Protein AF-A0A1W9HIW0-F1 (afdb_monomer)

Structure (mmCIF, N/CA/C/O backbone):
data_AF-A0A1W9HIW0-F1
#
_entry.id   AF-A0A1W9HIW0-F1
#
loop_
_atom_site.group_PDB
_atom_site.id
_atom_site.type_symbol
_atom_site.label_atom_id
_atom_site.label_alt_id
_atom_site.label_comp_id
_atom_site.label_asym_id
_atom_site.label_entity_id
_atom_site.label_seq_id
_atom_site.pdbx_PDB_ins_code
_atom_site.Cartn_x
_atom_site.Cartn_y
_atom_site.Cartn_z
_atom_site.occupancy
_atom_site.B_iso_or_equiv
_atom_site.auth_seq_id
_atom_site.auth_comp_id
_atom_site.auth_asym_id
_atom_site.auth_atom_id
_atom_site.pdbx_PDB_model_num
ATOM 1 N N . MET A 1 1 ? 10.805 -19.189 72.163 1.00 59.62 1 MET A N 1
ATOM 2 C CA . MET A 1 1 ? 10.909 -18.796 70.737 1.00 59.62 1 MET A CA 1
ATOM 3 C C . MET A 1 1 ? 12.263 -18.133 70.532 1.00 59.62 1 MET A C 1
ATOM 5 O O . MET A 1 1 ? 12.531 -17.134 71.187 1.00 59.62 1 MET A O 1
ATOM 9 N N . ASN A 1 2 ? 13.135 -18.756 69.740 1.00 78.44 2 ASN A N 1
ATOM 10 C CA . ASN A 1 2 ? 14.560 -18.430 69.648 1.00 78.44 2 ASN A CA 1
ATOM 11 C C . ASN A 1 2 ? 14.763 -17.034 69.027 1.00 78.44 2 ASN A C 1
ATOM 13 O O . ASN A 1 2 ? 14.175 -16.739 67.986 1.00 78.44 2 ASN A O 1
ATOM 17 N N . THR A 1 3 ? 15.555 -16.167 69.657 1.00 84.50 3 THR A N 1
ATOM 18 C CA . THR A 1 3 ? 15.807 -14.780 69.210 1.00 84.50 3 THR A CA 1
ATOM 19 C C . THR A 1 3 ? 16.368 -14.716 67.790 1.00 84.50 3 THR A C 1
ATOM 21 O O . THR A 1 3 ? 16.039 -13.796 67.046 1.00 84.50 3 THR A O 1
ATOM 24 N N . GLN A 1 4 ? 17.100 -15.750 67.375 1.00 81.38 4 GLN A N 1
ATOM 25 C CA . GLN A 1 4 ? 17.602 -15.907 66.008 1.00 81.38 4 GLN A CA 1
ATOM 26 C C . GLN A 1 4 ? 16.483 -16.012 64.956 1.00 81.38 4 GLN A C 1
ATOM 28 O O . GLN A 1 4 ? 16.586 -15.446 63.872 1.00 81.38 4 GLN A O 1
ATOM 33 N N . LEU A 1 5 ? 15.362 -16.665 65.284 1.00 87.06 5 LEU A N 1
ATOM 34 C CA . LEU A 1 5 ? 14.256 -16.857 64.339 1.00 87.06 5 LEU A CA 1
ATOM 35 C C . LEU A 1 5 ? 13.497 -15.548 64.059 1.00 87.06 5 LEU A C 1
ATOM 37 O O . LEU A 1 5 ? 12.991 -15.345 62.958 1.00 87.06 5 LEU A O 1
ATOM 41 N N . LYS A 1 6 ? 13.451 -14.632 65.037 1.00 85.56 6 LYS A N 1
ATOM 42 C CA . LYS A 1 6 ? 12.796 -13.323 64.879 1.00 85.56 6 LYS A CA 1
ATOM 43 C C . LYS A 1 6 ? 13.562 -12.402 63.924 1.00 85.56 6 LYS A C 1
ATOM 45 O O . LYS A 1 6 ? 12.933 -11.673 63.165 1.00 85.56 6 LYS A O 1
ATOM 50 N N . PHE A 1 7 ? 14.894 -12.467 63.926 1.00 87.31 7 PHE A N 1
ATOM 51 C CA . PHE A 1 7 ? 15.723 -11.669 63.018 1.00 87.31 7 PHE A CA 1
ATOM 52 C C . PHE A 1 7 ? 15.580 -12.112 61.560 1.00 87.31 7 PHE A C 1
ATOM 54 O O . PHE A 1 7 ? 15.435 -11.270 60.678 1.00 87.31 7 PHE A O 1
ATOM 61 N N . ILE A 1 8 ? 15.545 -13.423 61.308 1.00 86.69 8 ILE A N 1
ATOM 62 C CA . ILE A 1 8 ? 15.403 -13.960 59.946 1.00 86.69 8 ILE A CA 1
ATOM 63 C C . ILE A 1 8 ? 14.055 -13.550 59.335 1.00 86.69 8 ILE A C 1
ATOM 65 O O . ILE A 1 8 ? 14.011 -13.097 58.193 1.00 86.69 8 ILE A O 1
ATOM 69 N N . LEU A 1 9 ? 12.966 -13.629 60.106 1.00 83.88 9 LEU A N 1
ATOM 70 C CA . LEU A 1 9 ? 11.641 -13.208 59.639 1.00 83.88 9 LEU A CA 1
ATOM 71 C C . LEU A 1 9 ? 11.581 -11.710 59.302 1.00 83.88 9 LEU A C 1
ATOM 73 O O . LEU A 1 9 ? 11.015 -11.355 58.272 1.00 83.88 9 LEU A O 1
ATOM 77 N N . ALA A 1 10 ? 12.215 -10.848 60.103 1.00 84.19 10 ALA A N 1
ATOM 78 C CA . ALA A 1 10 ? 12.234 -9.406 59.852 1.00 84.19 10 ALA A CA 1
ATOM 79 C C . ALA A 1 10 ? 12.984 -9.035 58.555 1.00 84.19 10 ALA A C 1
ATOM 81 O O . ALA A 1 10 ? 12.534 -8.165 57.805 1.00 84.19 10 ALA A O 1
ATOM 82 N N . VAL A 1 11 ? 14.093 -9.724 58.258 1.00 86.19 11 VAL A N 1
ATOM 83 C CA . VAL A 1 11 ? 14.883 -9.499 57.034 1.00 86.19 11 VAL A CA 1
ATOM 84 C C . VAL A 1 11 ? 14.107 -9.922 55.785 1.00 86.19 11 VAL A C 1
ATOM 86 O O . VAL A 1 11 ? 14.088 -9.180 54.802 1.00 86.19 11 VAL A O 1
ATOM 89 N N . ILE A 1 12 ? 13.416 -11.066 55.831 1.00 85.25 12 ILE A N 1
ATOM 90 C CA . ILE A 1 12 ? 12.615 -11.555 54.698 1.00 85.25 12 ILE A CA 1
ATOM 91 C C . ILE A 1 12 ? 11.475 -10.577 54.391 1.00 85.25 12 ILE A C 1
ATOM 93 O O . ILE A 1 12 ? 11.309 -10.175 53.241 1.00 85.25 12 ILE A O 1
ATOM 97 N N . THR A 1 13 ? 10.743 -10.115 55.410 1.00 83.06 13 THR A N 1
ATOM 98 C CA . THR A 1 13 ? 9.633 -9.171 55.198 1.00 83.06 13 THR A CA 1
ATOM 99 C C . THR A 1 13 ? 10.098 -7.799 54.702 1.00 83.06 13 THR A C 1
ATOM 101 O O . THR A 1 13 ? 9.411 -7.177 53.893 1.00 83.06 13 THR A O 1
ATOM 104 N N . GLY A 1 14 ? 11.279 -7.335 55.130 1.00 82.06 14 GLY A N 1
ATOM 105 C CA . GLY A 1 14 ? 11.848 -6.064 54.671 1.00 82.06 14 GLY A CA 1
ATOM 106 C C . GLY A 1 14 ? 12.284 -6.096 53.203 1.00 82.06 14 GLY A C 1
ATOM 107 O O . GLY A 1 14 ? 11.996 -5.162 52.452 1.00 82.06 14 GLY A O 1
ATOM 108 N N . LEU A 1 15 ? 12.919 -7.191 52.766 1.00 77.69 15 LEU A N 1
ATOM 109 C CA . LEU A 1 15 ? 13.347 -7.369 51.372 1.00 77.69 15 LEU A CA 1
ATOM 110 C C . LEU A 1 15 ? 12.160 -7.478 50.407 1.00 77.69 15 LEU A C 1
ATOM 112 O O . LEU A 1 15 ? 12.206 -6.900 49.321 1.00 77.69 15 LEU A O 1
ATOM 116 N N . SER A 1 16 ? 11.076 -8.148 50.809 1.00 78.00 16 SER A N 1
ATOM 117 C CA . SER A 1 16 ? 9.853 -8.222 50.000 1.00 78.00 16 SER A CA 1
ATOM 118 C C . SER A 1 16 ? 9.205 -6.848 49.795 1.00 78.00 16 SER A C 1
ATOM 120 O O . SER A 1 16 ? 8.792 -6.531 48.681 1.00 78.00 16 SER A O 1
ATOM 122 N N . PHE A 1 17 ? 9.164 -6.001 50.829 1.00 73.31 17 PHE A N 1
ATOM 123 C CA . PHE A 1 17 ? 8.575 -4.661 50.727 1.00 73.31 17 PHE A CA 1
ATOM 124 C C . PHE A 1 17 ? 9.421 -3.701 49.871 1.00 73.31 17 PHE A C 1
ATOM 126 O O . PHE A 1 17 ? 8.877 -2.907 49.099 1.00 73.31 17 PHE A O 1
ATOM 133 N N . TRP A 1 18 ? 10.752 -3.803 49.954 1.00 74.44 18 TRP A N 1
ATOM 134 C CA . TRP A 1 18 ? 11.663 -2.997 49.134 1.00 74.44 18 TRP A CA 1
ATOM 135 C C . TRP A 1 18 ? 11.592 -3.369 47.645 1.00 74.44 18 TRP A C 1
ATOM 137 O O . TRP A 1 18 ? 11.510 -2.484 46.792 1.00 74.44 18 TRP A O 1
ATOM 147 N N . LEU A 1 19 ? 11.529 -4.667 47.321 1.00 72.81 19 LEU A N 1
ATOM 148 C CA . LEU A 1 19 ? 11.342 -5.126 45.939 1.00 72.81 19 LEU A CA 1
ATOM 149 C C . LEU A 1 19 ? 9.974 -4.723 45.371 1.00 72.81 19 LEU A C 1
ATOM 151 O O . LEU A 1 19 ? 9.892 -4.358 44.198 1.00 72.81 19 LEU A O 1
ATOM 155 N N . TYR A 1 20 ? 8.924 -4.722 46.196 1.00 69.81 20 TYR A N 1
ATOM 156 C CA . TYR A 1 20 ? 7.587 -4.295 45.779 1.00 69.81 20 TYR A CA 1
ATOM 157 C C . TYR A 1 20 ? 7.514 -2.783 45.499 1.00 69.81 20 TYR A C 1
ATOM 159 O O . TYR A 1 20 ? 6.948 -2.368 44.490 1.00 69.81 20 TYR A O 1
ATOM 167 N N . SER A 1 21 ? 8.153 -1.948 46.327 1.00 64.38 21 SER A N 1
ATOM 168 C CA . SER A 1 21 ? 8.168 -0.490 46.109 1.00 64.38 21 SER A CA 1
ATOM 169 C C . SER A 1 21 ? 9.029 -0.063 44.913 1.00 64.38 21 SER A C 1
ATOM 171 O O . SER A 1 21 ? 8.728 0.945 44.274 1.00 64.38 21 SER A O 1
ATOM 173 N N . ASN A 1 22 ? 10.071 -0.825 44.562 1.00 59.12 22 ASN A N 1
ATOM 174 C CA . ASN A 1 22 ? 10.966 -0.473 43.454 1.00 59.12 22 ASN A CA 1
ATOM 175 C C . ASN A 1 22 ? 10.386 -0.803 42.060 1.00 59.12 22 ASN A C 1
ATOM 177 O O . ASN A 1 22 ? 10.823 -0.236 41.061 1.00 59.12 22 ASN A O 1
ATOM 181 N N . GLN A 1 23 ? 9.373 -1.674 41.954 1.00 56.91 23 GLN A N 1
ATOM 182 C CA . GLN A 1 23 ? 8.727 -1.957 40.661 1.00 56.91 23 GLN A CA 1
ATOM 183 C C . GLN A 1 23 ? 7.748 -0.865 40.201 1.00 56.91 23 GLN A C 1
ATOM 185 O O . GLN A 1 23 ? 7.482 -0.771 39.003 1.00 56.91 23 GLN A O 1
ATOM 190 N N . ASN A 1 24 ? 7.271 0.004 41.101 1.00 51.84 24 ASN A N 1
ATOM 191 C CA . ASN A 1 24 ? 6.238 0.997 40.783 1.00 51.84 24 ASN A CA 1
ATOM 192 C C . ASN A 1 24 ? 6.786 2.367 40.328 1.00 51.84 24 ASN A C 1
ATOM 194 O O . ASN A 1 24 ? 6.027 3.316 40.175 1.00 51.84 24 ASN A O 1
ATOM 198 N N . SER A 1 25 ? 8.101 2.482 40.100 1.00 46.94 25 SER A N 1
ATOM 199 C CA . SER A 1 25 ? 8.763 3.706 39.607 1.00 46.94 25 SER A CA 1
ATOM 200 C C . SER A 1 25 ? 9.176 3.617 38.132 1.00 46.94 25 SER A C 1
ATOM 202 O O . SER A 1 25 ? 10.168 4.224 37.716 1.00 46.94 25 SER A O 1
ATOM 204 N N . ARG A 1 26 ? 8.427 2.880 37.298 1.00 51.25 26 ARG A N 1
ATOM 205 C CA . ARG A 1 26 ? 8.505 3.092 35.846 1.00 51.25 26 ARG A CA 1
ATOM 206 C C . ARG A 1 26 ? 7.844 4.430 35.545 1.00 51.25 26 ARG A C 1
ATOM 208 O O . ARG A 1 26 ? 6.626 4.529 35.509 1.00 51.25 26 ARG A O 1
ATOM 215 N N . LYS A 1 27 ? 8.680 5.455 35.380 1.00 43.84 27 LYS A N 1
ATOM 216 C CA . LYS A 1 27 ? 8.302 6.769 34.857 1.00 43.84 27 LYS A CA 1
ATOM 217 C C . LYS A 1 27 ? 7.377 6.566 33.658 1.00 43.84 27 LYS A C 1
ATOM 219 O O . LYS A 1 27 ? 7.767 5.883 32.710 1.00 43.84 27 LYS A O 1
ATOM 224 N N . GLU A 1 28 ? 6.179 7.136 33.719 1.00 44.41 28 GLU A N 1
ATOM 225 C CA . GLU A 1 28 ? 5.314 7.272 32.554 1.00 44.41 28 GLU A CA 1
ATOM 226 C C . GLU A 1 28 ? 6.139 7.938 31.451 1.00 44.41 28 GLU A C 1
ATOM 228 O O . GLU A 1 28 ? 6.650 9.050 31.614 1.00 44.41 28 GLU A O 1
ATOM 233 N N . VAL A 1 29 ? 6.365 7.207 30.359 1.00 50.47 29 VAL A N 1
ATOM 234 C CA . VAL A 1 29 ? 6.969 7.783 29.161 1.00 50.47 29 VAL A CA 1
ATOM 235 C C . VAL A 1 29 ? 5.968 8.831 28.676 1.00 50.47 29 VAL A C 1
ATOM 237 O O . VAL A 1 29 ? 4.811 8.469 28.453 1.00 50.47 29 VAL A O 1
ATOM 240 N N . PRO A 1 30 ? 6.352 10.115 28.566 1.00 45.56 30 PRO A N 1
ATOM 241 C CA . PRO A 1 30 ? 5.423 11.159 28.164 1.00 45.56 30 PRO A CA 1
ATOM 242 C C . PRO A 1 30 ? 4.795 10.773 26.827 1.00 45.56 30 PRO A C 1
ATOM 244 O O . PRO A 1 30 ? 5.506 10.443 25.875 1.00 45.56 30 PRO A O 1
ATOM 247 N N . SER A 1 31 ? 3.461 10.776 26.784 1.00 45.12 31 SER A N 1
ATOM 248 C CA . SER A 1 31 ? 2.688 10.438 25.595 1.00 45.12 31 SER A CA 1
ATOM 249 C C . SER A 1 31 ? 3.147 11.319 24.436 1.00 45.12 31 SER A C 1
ATOM 251 O O . SER A 1 31 ? 2.933 12.535 24.449 1.00 45.12 31 SER A O 1
ATOM 253 N N . ARG A 1 32 ? 3.812 10.709 23.453 1.00 46.16 32 ARG A N 1
ATOM 254 C CA . ARG A 1 32 ? 4.174 11.373 22.204 1.00 46.16 32 ARG A CA 1
ATOM 255 C C . ARG A 1 32 ? 2.898 11.820 21.496 1.00 46.16 32 ARG A C 1
ATOM 257 O O . ARG A 1 32 ? 1.883 11.126 21.522 1.00 46.16 32 ARG A O 1
ATOM 264 N N . SER A 1 33 ? 2.927 13.017 20.921 1.00 42.44 33 SER A N 1
ATOM 265 C CA . SER A 1 33 ? 1.788 13.524 20.163 1.00 42.44 33 SER A CA 1
ATOM 266 C C . SER A 1 33 ? 1.658 12.737 18.848 1.00 42.44 33 SER A C 1
ATOM 268 O O . SER A 1 33 ? 2.685 12.380 18.266 1.00 42.44 33 SER A O 1
ATOM 270 N N . PRO A 1 34 ? 0.435 12.519 18.331 1.00 45.94 34 PRO A N 1
ATOM 271 C CA . PRO A 1 34 ? 0.213 11.834 17.049 1.00 45.94 34 PRO A CA 1
ATOM 272 C C . PRO A 1 34 ? 1.018 12.445 15.888 1.00 45.94 34 PRO A C 1
ATOM 274 O O . PRO A 1 34 ? 1.520 11.744 15.019 1.00 45.94 34 PRO A O 1
ATOM 277 N N . ALA A 1 35 ? 1.244 13.762 15.936 1.00 41.25 35 ALA A N 1
ATOM 278 C CA . ALA A 1 35 ? 2.050 14.485 14.955 1.00 41.25 35 ALA A CA 1
ATOM 279 C C . ALA A 1 35 ? 3.533 14.058 14.916 1.00 41.25 35 ALA A C 1
ATOM 281 O O . ALA A 1 35 ? 4.192 14.263 13.901 1.00 41.25 35 ALA A O 1
ATOM 282 N N . SER A 1 36 ? 4.070 13.488 16.001 1.00 42.47 36 SER A N 1
ATOM 283 C CA . SER A 1 36 ? 5.455 12.999 16.041 1.00 42.47 36 SER A CA 1
ATOM 284 C C . SER A 1 36 ? 5.621 11.592 15.456 1.00 42.47 36 SER A C 1
ATOM 286 O O . SER A 1 36 ? 6.686 11.292 14.928 1.00 42.47 36 SER A O 1
ATOM 288 N N . GLU A 1 37 ? 4.572 10.762 15.461 1.00 48.78 37 GLU A N 1
ATOM 289 C CA . GLU A 1 37 ? 4.596 9.436 14.820 1.00 48.78 37 GLU A CA 1
ATOM 290 C C . GLU A 1 37 ? 4.429 9.534 13.299 1.00 48.78 37 GLU A C 1
ATOM 292 O O . GLU A 1 37 ? 5.164 8.881 12.558 1.00 48.78 37 GLU A O 1
ATOM 297 N N . ASP A 1 38 ? 3.543 10.416 12.820 1.00 44.16 38 ASP A N 1
ATOM 298 C CA . ASP A 1 38 ? 3.418 10.727 11.387 1.00 44.16 38 ASP A CA 1
ATOM 299 C C . ASP A 1 38 ? 4.724 11.300 10.805 1.00 44.16 38 ASP A C 1
ATOM 301 O O . ASP A 1 38 ? 5.046 11.079 9.635 1.00 44.16 38 ASP A O 1
ATOM 305 N N . PHE A 1 39 ? 5.496 12.025 11.622 1.00 39.56 39 PHE A N 1
ATOM 306 C CA . PHE A 1 39 ? 6.793 12.577 11.236 1.00 39.56 39 PHE A CA 1
ATOM 307 C C . PHE A 1 39 ? 7.883 11.496 11.152 1.00 39.56 39 PHE A C 1
ATOM 309 O O . PHE A 1 39 ? 8.587 11.441 10.149 1.00 39.56 39 PHE A O 1
ATOM 316 N N . GLU A 1 40 ? 7.975 10.584 12.127 1.00 50.03 40 GLU A N 1
ATOM 317 C CA . GLU A 1 40 ? 8.937 9.465 12.090 1.00 50.03 40 GLU A CA 1
ATOM 318 C C . GLU A 1 40 ? 8.642 8.473 10.944 1.00 50.03 40 GLU A C 1
ATOM 320 O O . GLU A 1 40 ? 9.566 7.945 10.321 1.00 50.03 40 GLU A O 1
ATOM 325 N N . LEU A 1 41 ? 7.364 8.231 10.623 1.00 46.38 41 LEU A N 1
ATOM 326 C CA . LEU A 1 41 ? 6.969 7.425 9.460 1.00 46.38 41 LEU A CA 1
ATOM 327 C C . LEU A 1 41 ? 7.375 8.089 8.143 1.00 46.38 41 LEU A C 1
ATOM 329 O O . LEU A 1 41 ? 7.805 7.398 7.219 1.00 46.38 41 LEU A O 1
ATOM 333 N N . ARG A 1 42 ? 7.270 9.418 8.065 1.00 44.47 42 ARG A N 1
ATOM 334 C CA . ARG A 1 42 ? 7.698 10.195 6.903 1.00 44.47 42 ARG A CA 1
ATOM 335 C C . ARG A 1 42 ? 9.216 10.237 6.761 1.00 44.47 42 ARG A C 1
ATOM 337 O O . ARG A 1 42 ? 9.691 10.012 5.659 1.00 44.47 42 ARG A O 1
ATOM 344 N N . GLU A 1 43 ? 9.965 10.428 7.847 1.00 47.28 43 GLU A N 1
ATOM 345 C CA . GLU A 1 43 ? 11.435 10.373 7.818 1.00 47.28 43 GLU A CA 1
ATOM 346 C C . GLU A 1 43 ? 11.948 8.984 7.427 1.00 47.28 43 GLU A C 1
ATOM 348 O O . GLU A 1 43 ? 12.846 8.887 6.599 1.00 47.28 43 GLU A O 1
ATOM 353 N N . ARG A 1 44 ? 11.341 7.899 7.929 1.00 49.75 44 ARG A N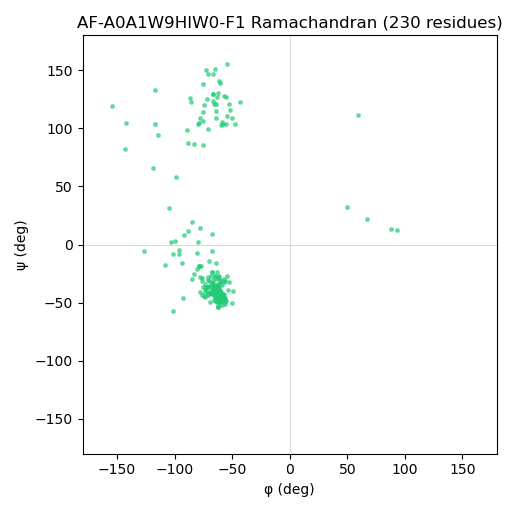 1
ATOM 354 C CA . ARG A 1 44 ? 11.721 6.535 7.521 1.00 49.75 44 ARG A CA 1
ATOM 355 C C . ARG A 1 44 ? 11.426 6.275 6.043 1.00 49.75 44 ARG A C 1
ATOM 357 O O . ARG A 1 44 ? 12.187 5.583 5.377 1.00 49.75 44 ARG A O 1
ATOM 364 N N . TYR A 1 45 ? 10.325 6.824 5.536 1.00 49.03 45 TYR A N 1
ATOM 365 C CA . TYR A 1 45 ? 9.964 6.735 4.125 1.00 49.03 45 TYR A CA 1
ATOM 366 C C . TYR A 1 45 ? 10.911 7.562 3.246 1.00 49.03 45 TYR A C 1
ATOM 368 O O . TYR A 1 45 ? 11.338 7.074 2.202 1.00 49.03 45 TYR A O 1
ATOM 376 N N . ASP A 1 46 ? 11.271 8.767 3.697 1.00 47.69 46 ASP A N 1
ATOM 377 C CA . ASP A 1 46 ? 12.201 9.670 3.021 1.00 47.69 46 ASP A CA 1
ATOM 378 C C . ASP A 1 46 ? 13.628 9.073 3.002 1.00 47.69 46 ASP A C 1
ATOM 380 O O . ASP A 1 46 ? 14.252 9.040 1.941 1.00 47.69 46 ASP A O 1
ATOM 384 N N . GLU A 1 47 ? 14.094 8.464 4.103 1.00 54.16 47 GLU A N 1
ATOM 385 C CA . GLU A 1 47 ? 15.352 7.696 4.169 1.00 54.16 47 GLU A CA 1
ATOM 386 C C . GLU A 1 47 ? 15.351 6.478 3.233 1.00 54.16 47 GLU A C 1
ATOM 388 O O . GLU A 1 47 ? 16.365 6.173 2.599 1.00 54.16 47 GLU A O 1
ATOM 393 N N . GLU A 1 48 ? 14.224 5.771 3.109 1.00 52.28 48 GLU A N 1
ATOM 394 C CA . GLU A 1 48 ? 14.116 4.625 2.205 1.00 52.28 48 GLU A CA 1
ATOM 395 C C . GLU A 1 48 ? 14.097 5.085 0.736 1.00 52.28 48 GLU A C 1
ATOM 397 O O . GLU A 1 48 ? 14.743 4.465 -0.112 1.00 52.28 48 GLU A O 1
ATOM 402 N N . THR A 1 49 ? 13.461 6.218 0.416 1.00 53.97 49 THR A N 1
ATOM 403 C CA . THR A 1 49 ? 13.574 6.834 -0.917 1.00 53.97 49 THR A CA 1
ATOM 404 C C . THR A 1 49 ? 14.978 7.347 -1.228 1.00 53.97 49 THR A C 1
ATOM 406 O O . THR A 1 49 ? 15.453 7.097 -2.338 1.00 53.97 49 THR A O 1
ATOM 409 N N . ASP A 1 50 ? 15.675 7.962 -0.268 1.00 50.00 50 ASP A N 1
ATOM 410 C CA . ASP A 1 50 ? 17.069 8.403 -0.417 1.00 50.00 50 ASP A CA 1
ATOM 411 C C . ASP A 1 50 ? 18.016 7.207 -0.604 1.00 50.00 50 ASP A C 1
ATOM 413 O O . ASP A 1 50 ? 18.940 7.247 -1.427 1.00 50.00 50 ASP A O 1
ATOM 417 N N . TYR A 1 51 ? 17.745 6.085 0.072 1.00 49.84 51 TYR A N 1
ATOM 418 C CA . TYR A 1 51 ? 18.453 4.827 -0.151 1.00 49.84 51 TYR A CA 1
ATOM 419 C C . TYR A 1 51 ? 18.301 4.347 -1.603 1.00 49.84 51 TYR A C 1
ATOM 421 O O . TYR A 1 51 ? 19.304 4.007 -2.236 1.00 49.84 51 TYR A O 1
ATOM 429 N N . TYR A 1 52 ? 17.098 4.377 -2.186 1.00 49.53 52 TYR A N 1
ATOM 430 C CA . TYR A 1 52 ? 16.890 3.950 -3.579 1.00 49.53 52 TYR A CA 1
ATOM 431 C C . TYR A 1 52 ? 17.413 4.942 -4.626 1.00 49.53 52 TYR A C 1
ATOM 433 O O . TYR A 1 52 ? 17.930 4.499 -5.658 1.00 49.53 52 TYR A O 1
ATOM 441 N N . ASP A 1 53 ? 17.352 6.249 -4.370 1.00 49.84 53 ASP A N 1
ATOM 442 C CA 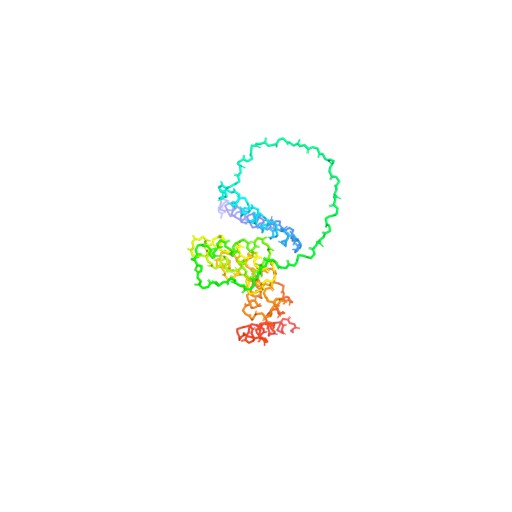. ASP A 1 53 ? 17.967 7.256 -5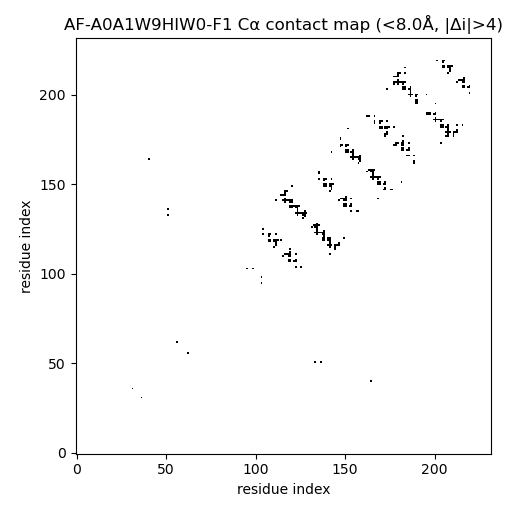.245 1.00 49.84 53 ASP A CA 1
ATOM 443 C C . ASP A 1 53 ? 19.503 7.126 -5.240 1.00 49.84 53 ASP A C 1
ATOM 445 O O . ASP A 1 53 ? 20.139 7.189 -6.300 1.00 49.84 53 ASP A O 1
ATOM 449 N N . SER A 1 54 ? 20.109 6.801 -4.089 1.00 51.25 54 SER A N 1
ATOM 450 C CA . SER A 1 54 ? 21.536 6.455 -4.005 1.00 51.25 54 SER A CA 1
ATOM 451 C C . SER A 1 54 ? 21.876 5.128 -4.710 1.00 51.25 54 SER A C 1
ATOM 453 O O . SER A 1 54 ? 22.940 4.996 -5.319 1.00 51.25 54 SER A O 1
ATOM 455 N N . TYR A 1 55 ? 20.953 4.160 -4.708 1.00 49.06 55 TYR A N 1
ATOM 456 C CA . TYR A 1 55 ? 21.121 2.856 -5.356 1.00 49.06 55 TYR A CA 1
ATOM 457 C C . TYR A 1 55 ? 21.034 2.948 -6.893 1.00 49.06 55 TYR A C 1
ATOM 459 O O . TYR A 1 55 ? 21.814 2.311 -7.606 1.00 49.06 55 TYR A O 1
ATOM 467 N N . GLN A 1 56 ? 20.141 3.790 -7.431 1.00 49.28 56 GLN A N 1
ATOM 468 C CA . GLN A 1 56 ? 20.060 4.101 -8.869 1.00 49.28 56 GLN A CA 1
ATOM 469 C C . GLN A 1 56 ? 21.332 4.797 -9.380 1.00 49.28 56 GLN A C 1
ATOM 471 O O . GLN A 1 56 ? 21.771 4.516 -10.496 1.00 49.28 56 GLN A O 1
ATOM 476 N N . PHE A 1 57 ? 21.966 5.645 -8.561 1.00 42.00 57 PHE A N 1
ATOM 477 C CA . PHE A 1 57 ? 23.232 6.304 -8.905 1.00 42.00 57 PHE A CA 1
ATOM 478 C C . PHE A 1 57 ? 24.395 5.312 -9.083 1.00 42.00 57 PHE A C 1
ATOM 480 O O . PHE A 1 57 ? 25.292 5.545 -9.890 1.00 42.00 57 PHE A O 1
ATOM 487 N N . GLN A 1 58 ? 24.372 4.175 -8.381 1.00 44.56 58 GLN A N 1
ATOM 488 C CA . GLN A 1 58 ? 25.437 3.166 -8.451 1.00 44.56 58 GLN A CA 1
ATOM 489 C C . GLN A 1 58 ? 25.338 2.234 -9.672 1.00 44.56 58 GLN A C 1
ATOM 491 O O . GLN A 1 58 ? 26.344 1.641 -10.061 1.00 44.56 58 GLN A O 1
ATOM 496 N N . ARG A 1 59 ? 24.155 2.095 -10.290 1.00 45.97 59 ARG A N 1
ATOM 497 C CA . ARG A 1 59 ? 23.922 1.197 -11.440 1.00 45.97 59 ARG A CA 1
ATOM 498 C C . ARG A 1 59 ? 23.851 1.899 -12.799 1.00 45.97 59 ARG A C 1
ATOM 500 O O . ARG A 1 59 ? 23.617 1.209 -13.786 1.00 45.97 59 ARG A O 1
ATOM 507 N N . ASP A 1 60 ? 24.041 3.215 -12.892 1.00 42.59 60 ASP A N 1
ATOM 508 C CA . ASP A 1 60 ? 24.101 3.905 -14.187 1.00 42.59 60 ASP A CA 1
ATOM 509 C C . ASP A 1 60 ? 25.549 3.933 -14.728 1.00 42.59 60 ASP A C 1
ATOM 511 O O . ASP A 1 60 ? 26.330 4.801 -14.329 1.00 42.59 60 ASP A O 1
ATOM 515 N N . PRO A 1 61 ? 25.947 3.030 -15.652 1.00 46.28 61 PRO A N 1
ATOM 516 C CA . PRO A 1 61 ? 27.291 3.037 -16.234 1.00 46.28 61 PRO A CA 1
ATOM 517 C C . PRO A 1 61 ? 27.567 4.264 -17.119 1.00 46.28 61 PRO A C 1
ATOM 519 O O . PRO A 1 61 ? 28.691 4.419 -17.593 1.00 46.28 61 PRO A O 1
ATOM 522 N N . SER A 1 62 ? 26.569 5.124 -17.369 1.00 46.41 62 SER A N 1
ATOM 523 C CA . SER A 1 62 ? 26.706 6.334 -18.187 1.00 46.41 62 SER A CA 1
ATOM 524 C C . SER A 1 62 ? 26.964 7.615 -17.385 1.00 46.41 62 SER A C 1
ATOM 526 O O . SER A 1 62 ? 27.286 8.645 -17.981 1.00 46.41 62 SER A O 1
ATOM 528 N N . GLN A 1 63 ? 26.888 7.573 -16.050 1.00 42.19 63 GLN A N 1
ATOM 529 C CA . GLN A 1 63 ? 27.229 8.724 -15.211 1.00 42.19 63 GLN A CA 1
ATOM 530 C C . GLN A 1 63 ? 28.743 8.743 -14.940 1.00 42.19 63 GLN A C 1
ATOM 532 O O . GLN A 1 63 ? 29.280 7.783 -14.379 1.00 42.19 63 GLN A O 1
ATOM 537 N N . PRO A 1 64 ? 29.471 9.819 -15.293 1.00 40.97 64 PRO A N 1
ATOM 538 C CA . PRO A 1 64 ? 30.856 9.961 -14.872 1.00 40.97 64 PRO A CA 1
ATOM 539 C C . PRO A 1 64 ? 30.901 10.020 -13.342 1.00 40.97 64 PRO A C 1
ATOM 541 O O . PRO A 1 64 ? 30.170 10.797 -12.725 1.00 40.97 64 PRO A O 1
ATOM 544 N N . LYS A 1 65 ? 31.768 9.201 -12.730 1.00 39.91 65 LYS A N 1
ATOM 545 C CA . LYS A 1 65 ? 32.070 9.262 -11.293 1.00 39.91 65 LYS A CA 1
ATOM 546 C C . LYS A 1 65 ? 32.400 10.715 -10.951 1.00 39.91 65 LYS A C 1
ATOM 548 O O . LYS A 1 65 ? 33.427 11.225 -11.398 1.00 39.91 65 LYS A O 1
ATOM 553 N N . LYS A 1 66 ? 31.515 11.401 -10.223 1.00 44.69 66 LYS A N 1
ATOM 554 C CA . LYS A 1 66 ? 31.784 12.763 -9.758 1.00 44.69 66 LYS A CA 1
ATOM 555 C C . LYS A 1 66 ? 32.973 12.682 -8.808 1.00 44.69 66 LYS A C 1
ATOM 557 O O . LYS A 1 66 ? 32.856 12.114 -7.730 1.00 44.69 66 LYS A O 1
ATOM 562 N N . ALA A 1 67 ? 34.114 13.197 -9.254 1.00 43.81 67 ALA A N 1
ATOM 563 C CA . ALA A 1 67 ? 35.223 13.515 -8.374 1.00 43.81 67 ALA A CA 1
ATOM 564 C C . ALA A 1 67 ? 34.755 14.577 -7.371 1.00 43.81 67 ALA A C 1
ATOM 566 O O . ALA A 1 67 ? 33.984 15.469 -7.735 1.00 43.81 67 ALA A O 1
ATOM 567 N N . ASP A 1 68 ? 35.203 14.437 -6.127 1.00 47.81 68 ASP A N 1
ATOM 568 C CA . ASP A 1 68 ? 34.835 15.255 -4.975 1.00 47.81 68 ASP A CA 1
ATOM 569 C C . ASP A 1 68 ? 34.897 16.758 -5.295 1.00 47.81 68 ASP A C 1
ATOM 571 O O . ASP A 1 68 ? 35.969 17.359 -5.396 1.00 47.81 68 ASP A O 1
ATOM 575 N N . ALA A 1 69 ? 33.729 17.375 -5.482 1.00 41.94 69 ALA A N 1
ATOM 576 C CA . ALA A 1 69 ? 33.615 18.812 -5.681 1.00 41.94 69 ALA A CA 1
ATOM 577 C C . ALA A 1 69 ? 33.533 19.512 -4.318 1.00 41.94 69 ALA A C 1
ATOM 579 O O . ALA A 1 69 ? 32.688 19.186 -3.483 1.00 41.94 69 ALA A O 1
ATOM 580 N N . ARG A 1 70 ? 34.433 20.481 -4.117 1.00 45.00 70 ARG A N 1
ATOM 581 C CA . ARG A 1 70 ? 34.444 21.431 -2.995 1.00 45.00 70 ARG A CA 1
ATOM 582 C C . ARG A 1 70 ? 33.113 22.192 -2.867 1.00 45.00 70 ARG A C 1
ATOM 584 O O . ARG A 1 70 ? 32.432 22.392 -3.872 1.00 45.00 70 ARG A O 1
ATOM 591 N N . PRO A 1 71 ? 32.780 22.680 -1.659 1.00 48.72 71 PRO A N 1
ATOM 592 C CA . PRO A 1 71 ? 31.610 23.521 -1.447 1.00 48.72 71 PRO A CA 1
ATOM 593 C C . PRO A 1 71 ? 31.865 24.940 -1.979 1.00 48.72 71 PRO A C 1
ATOM 595 O O . PRO A 1 71 ? 32.761 25.616 -1.479 1.00 48.72 71 PRO A O 1
ATOM 598 N N . ASP A 1 72 ? 31.057 25.395 -2.942 1.00 46.72 72 ASP A N 1
ATOM 599 C CA . ASP A 1 72 ? 31.037 26.787 -3.407 1.00 46.72 72 ASP A CA 1
ATOM 600 C C . ASP A 1 72 ? 29.677 27.469 -3.154 1.00 46.72 72 ASP A C 1
ATOM 602 O O . ASP A 1 72 ? 28.616 26.941 -3.484 1.00 46.72 72 ASP A O 1
ATOM 606 N N . ASP A 1 73 ? 29.803 28.678 -2.599 1.00 48.09 73 ASP A N 1
ATOM 607 C CA . ASP A 1 73 ? 29.034 29.922 -2.786 1.00 48.09 73 ASP A CA 1
ATOM 608 C C . ASP A 1 73 ? 27.504 29.972 -2.491 1.00 48.09 73 ASP A C 1
ATOM 610 O O . ASP A 1 73 ? 26.685 29.467 -3.263 1.00 48.09 73 ASP A O 1
ATOM 614 N N . PRO A 1 74 ? 27.068 30.694 -1.430 1.00 46.22 74 PRO A N 1
ATOM 615 C CA . PRO A 1 74 ? 25.661 30.839 -1.041 1.00 46.22 74 PRO A CA 1
ATOM 616 C C . PRO A 1 74 ? 24.828 31.842 -1.869 1.00 46.22 74 PRO A C 1
ATOM 618 O O . PRO A 1 74 ? 23.730 32.204 -1.440 1.00 46.22 74 PRO A O 1
ATOM 621 N N . ASN A 1 75 ? 25.273 32.314 -3.038 1.00 48.69 75 ASN A N 1
ATOM 622 C CA . ASN A 1 75 ? 24.563 33.376 -3.765 1.00 48.69 75 ASN A CA 1
ATOM 623 C C . ASN A 1 75 ? 24.062 32.979 -5.166 1.00 48.69 75 ASN A C 1
ATOM 625 O O . ASN A 1 75 ? 24.455 33.566 -6.176 1.00 48.69 75 ASN A O 1
ATOM 629 N N . GLN A 1 76 ? 23.113 32.038 -5.247 1.00 46.09 76 GLN A N 1
ATOM 630 C CA . GLN A 1 76 ? 22.345 31.804 -6.479 1.00 46.09 76 GLN A CA 1
ATOM 631 C C . GLN A 1 76 ? 20.846 32.078 -6.308 1.00 46.09 76 GLN A C 1
ATOM 633 O O . GLN A 1 76 ? 20.072 31.301 -5.756 1.00 46.09 76 GLN A O 1
ATOM 638 N N . LYS A 1 77 ? 20.438 33.234 -6.844 1.00 44.03 77 LYS A N 1
ATOM 639 C CA . LYS A 1 77 ? 19.054 33.707 -6.949 1.00 44.03 77 LYS A CA 1
ATOM 640 C C . LYS A 1 77 ? 18.179 32.714 -7.722 1.00 44.03 77 LYS A C 1
ATOM 642 O O . LYS A 1 77 ? 18.452 32.373 -8.873 1.00 44.03 77 LYS A O 1
ATOM 647 N N . SER A 1 78 ? 17.064 32.344 -7.102 1.00 46.16 78 SER A N 1
ATOM 648 C CA . SER A 1 78 ? 15.996 31.504 -7.636 1.00 46.16 78 SER A CA 1
ATOM 649 C C . SER A 1 78 ? 15.351 32.112 -8.892 1.00 46.16 78 SER A C 1
ATOM 651 O O . SER A 1 78 ? 14.523 33.024 -8.842 1.00 46.16 78 SER A O 1
ATOM 653 N N . LYS A 1 79 ? 15.703 31.580 -10.068 1.00 43.72 79 LYS A N 1
ATOM 654 C CA . LYS A 1 79 ? 14.965 31.851 -11.309 1.00 43.72 79 LYS A CA 1
ATOM 655 C C . LYS A 1 79 ? 13.658 31.055 -11.298 1.00 43.72 79 LYS A C 1
ATOM 657 O O . LYS A 1 79 ? 13.667 29.830 -11.366 1.00 43.72 79 LYS A O 1
ATOM 662 N N . LYS A 1 80 ? 12.523 31.766 -11.251 1.00 46.47 80 LYS A N 1
ATOM 663 C CA . LYS A 1 80 ? 11.172 31.212 -11.449 1.00 46.47 80 LYS A CA 1
ATOM 664 C C . LYS A 1 80 ? 11.092 30.477 -12.790 1.00 46.47 80 LYS A C 1
ATOM 666 O O . LYS A 1 80 ? 10.977 31.091 -13.851 1.00 46.47 80 LYS A O 1
ATOM 671 N N . MET A 1 81 ? 11.123 29.153 -12.723 1.00 39.22 81 MET A N 1
ATOM 672 C CA . MET A 1 81 ? 10.941 28.264 -13.860 1.00 39.22 81 MET A CA 1
ATOM 673 C C . MET A 1 81 ? 9.440 28.170 -14.164 1.00 39.22 81 MET A C 1
ATOM 675 O O . MET A 1 81 ? 8.665 27.560 -13.430 1.00 39.22 81 MET A O 1
ATOM 679 N N . LYS A 1 82 ? 8.999 28.852 -15.227 1.00 38.69 82 LYS A N 1
ATOM 680 C CA . LYS A 1 82 ? 7.623 28.757 -15.732 1.00 38.69 82 LYS A CA 1
ATOM 681 C C . LYS A 1 82 ? 7.382 27.322 -16.215 1.00 38.69 82 LYS A C 1
ATOM 683 O O . LYS A 1 82 ? 8.008 26.896 -17.185 1.00 38.69 82 LYS A O 1
ATOM 688 N N . ARG A 1 83 ? 6.470 26.593 -15.559 1.00 41.34 83 ARG A N 1
ATOM 689 C CA . ARG A 1 83 ? 5.958 25.293 -16.027 1.00 41.34 83 ARG A CA 1
ATOM 690 C C . ARG A 1 83 ? 5.330 25.474 -17.413 1.00 41.34 83 ARG A C 1
ATOM 692 O O . ARG A 1 83 ? 4.231 26.010 -17.538 1.00 41.34 83 ARG A O 1
ATOM 699 N N . LYS A 1 84 ? 6.039 25.045 -18.459 1.00 38.91 84 LYS A N 1
ATOM 700 C CA . LYS A 1 84 ? 5.445 24.806 -19.777 1.00 38.91 84 LYS A CA 1
ATOM 701 C C . LYS A 1 84 ? 4.585 23.545 -19.655 1.00 38.91 84 LYS A C 1
ATOM 703 O O . LYS A 1 84 ? 5.098 22.517 -19.228 1.00 38.91 84 LYS A O 1
ATOM 708 N N . LYS A 1 85 ? 3.298 23.622 -20.014 1.00 43.47 85 LYS A N 1
ATOM 709 C CA . LYS A 1 85 ? 2.494 22.429 -20.327 1.00 43.47 85 LYS A CA 1
ATOM 710 C C . LYS A 1 85 ? 3.202 21.721 -21.485 1.00 43.47 85 LYS A C 1
ATOM 712 O O . LYS A 1 85 ? 3.206 22.250 -22.597 1.00 43.47 85 LYS A O 1
ATOM 717 N N . SER A 1 86 ? 3.876 20.606 -21.211 1.00 40.41 86 SER A N 1
ATOM 718 C CA . SER A 1 86 ? 4.402 19.736 -22.257 1.00 40.41 86 SER A CA 1
ATOM 719 C C . SER A 1 86 ? 3.212 19.130 -22.985 1.00 40.41 86 SER A C 1
ATOM 721 O O . SER A 1 86 ? 2.349 18.531 -22.353 1.00 40.41 86 SER A O 1
ATOM 723 N N . LYS A 1 87 ? 3.146 19.331 -24.301 1.00 46.31 87 LYS A N 1
ATOM 724 C CA . LYS A 1 87 ? 2.387 18.431 -25.166 1.00 46.31 87 LYS A CA 1
ATOM 725 C C . LYS A 1 87 ? 3.062 17.068 -25.049 1.00 46.31 87 LYS A C 1
ATOM 727 O O . LYS A 1 87 ? 4.285 17.010 -25.180 1.00 46.31 87 LYS A O 1
ATOM 732 N N . ASP A 1 88 ? 2.287 16.042 -24.730 1.00 47.53 88 ASP A N 1
ATOM 733 C CA . ASP A 1 88 ? 2.769 14.673 -24.574 1.00 47.53 88 ASP A CA 1
ATOM 734 C C . ASP A 1 88 ? 3.549 14.252 -25.833 1.00 47.53 88 ASP A C 1
ATOM 736 O O . ASP A 1 88 ? 3.008 14.337 -26.938 1.00 47.53 88 ASP A O 1
ATOM 740 N N . PRO A 1 89 ? 4.837 13.881 -25.721 1.00 51.66 89 PRO A N 1
ATOM 741 C CA . PRO A 1 89 ? 5.666 13.583 -26.877 1.00 51.66 89 PRO A CA 1
ATOM 742 C C . PRO A 1 89 ? 5.734 12.073 -27.094 1.00 51.66 89 PRO A C 1
ATOM 744 O O . PRO A 1 89 ? 6.819 11.508 -27.036 1.00 51.66 89 PRO A O 1
ATOM 747 N N . ILE A 1 90 ? 4.607 11.388 -27.278 1.00 52.19 90 ILE A N 1
ATOM 748 C CA . ILE A 1 90 ? 4.626 9.964 -27.644 1.00 52.19 90 ILE A CA 1
ATOM 749 C C . ILE A 1 90 ? 3.480 9.735 -28.626 1.00 52.19 90 ILE A C 1
ATOM 751 O O . ILE A 1 90 ? 2.320 9.783 -28.239 1.00 52.19 90 ILE A O 1
ATOM 755 N N . GLY A 1 91 ? 3.829 9.584 -29.906 1.00 48.75 91 GLY A N 1
ATOM 756 C CA . GLY A 1 91 ? 2.879 9.272 -30.969 1.00 48.75 91 GLY A CA 1
ATOM 757 C C . GLY A 1 91 ? 2.294 7.875 -30.787 1.00 48.75 91 GLY A C 1
ATOM 758 O O . GLY A 1 91 ? 2.985 6.963 -30.330 1.00 48.75 91 GLY A O 1
ATOM 759 N N . ASP A 1 92 ? 1.033 7.723 -31.175 1.00 56.69 92 ASP A N 1
ATOM 760 C CA . ASP A 1 92 ? 0.214 6.513 -31.027 1.00 56.69 92 ASP A CA 1
ATOM 761 C C . ASP A 1 92 ? 0.685 5.322 -31.899 1.00 56.69 92 ASP A C 1
ATOM 763 O O . ASP A 1 92 ? 0.024 4.287 -31.964 1.00 56.69 92 ASP A O 1
ATOM 767 N N . ASP A 1 93 ? 1.854 5.435 -32.537 1.00 63.53 93 ASP A N 1
ATOM 768 C CA . ASP A 1 93 ? 2.325 4.542 -33.601 1.00 63.53 93 ASP A CA 1
ATOM 769 C C . ASP A 1 93 ? 3.327 3.471 -33.120 1.00 63.53 93 ASP A C 1
ATOM 771 O O . ASP A 1 93 ? 3.866 2.708 -33.925 1.00 63.53 93 ASP A O 1
ATOM 775 N N . VAL A 1 94 ? 3.626 3.399 -31.816 1.00 70.12 94 VAL A N 1
ATOM 776 C CA . VAL A 1 94 ? 4.515 2.352 -31.284 1.00 70.12 94 VAL A CA 1
ATOM 777 C C . VAL A 1 94 ? 3.739 1.042 -31.162 1.00 70.12 94 VAL A C 1
ATOM 779 O O . VAL A 1 94 ? 2.896 0.868 -30.285 1.00 70.12 94 VAL A O 1
ATOM 782 N N . GLU A 1 95 ? 4.054 0.085 -32.031 1.00 82.50 95 GLU A N 1
ATOM 783 C CA . GLU A 1 95 ? 3.487 -1.263 -31.996 1.00 82.50 95 GLU A CA 1
ATOM 784 C C . GLU A 1 95 ? 4.115 -2.087 -30.852 1.00 82.50 95 GLU A C 1
ATOM 786 O O . GLU A 1 95 ? 5.095 -2.815 -31.025 1.00 82.50 95 GLU A O 1
ATOM 791 N N . TRP A 1 96 ? 3.552 -1.947 -29.648 1.00 70.94 96 TRP A N 1
ATOM 792 C CA . TRP A 1 96 ? 4.048 -2.529 -28.389 1.00 70.94 96 TRP A CA 1
ATOM 793 C C . TRP A 1 96 ? 4.262 -4.048 -28.412 1.00 70.94 96 TRP A C 1
ATOM 795 O O . TRP A 1 96 ? 5.103 -4.560 -27.678 1.00 70.94 96 TRP A O 1
ATOM 805 N N . SER A 1 97 ? 3.529 -4.771 -29.260 1.00 78.25 97 SER A N 1
ATOM 806 C CA . SER A 1 97 ? 3.600 -6.231 -29.390 1.00 78.25 97 SER A CA 1
ATOM 807 C C . SER A 1 97 ? 4.893 -6.742 -30.033 1.00 78.25 97 SER A C 1
ATOM 809 O O . SER A 1 97 ? 5.168 -7.938 -29.957 1.00 78.25 97 SER A O 1
ATOM 811 N N . LYS A 1 98 ? 5.687 -5.867 -30.665 1.00 87.19 98 LYS A N 1
ATOM 812 C CA . LYS A 1 98 ? 6.920 -6.243 -31.382 1.00 87.19 98 LYS A CA 1
ATOM 813 C C . LYS A 1 98 ? 8.210 -5.958 -30.613 1.00 87.19 98 LYS A C 1
ATOM 815 O O . LYS A 1 98 ? 9.279 -6.354 -31.073 1.00 87.19 98 LYS A O 1
ATOM 820 N N . LEU A 1 99 ? 8.136 -5.265 -29.477 1.00 84.19 99 LEU A N 1
ATOM 821 C CA . LEU A 1 99 ? 9.314 -4.959 -28.667 1.00 84.19 99 LEU A CA 1
ATOM 822 C C . LEU A 1 99 ? 9.777 -6.200 -27.902 1.00 84.19 99 LEU A C 1
ATOM 824 O O . LEU A 1 99 ? 8.966 -6.924 -27.324 1.00 84.19 99 LEU A O 1
ATOM 828 N N . ASP A 1 100 ? 11.091 -6.422 -27.852 1.00 92.94 100 ASP A N 1
ATOM 829 C CA . ASP A 1 100 ? 11.642 -7.428 -26.952 1.00 92.94 100 ASP A CA 1
ATOM 830 C C . ASP A 1 100 ? 11.391 -7.018 -25.482 1.00 92.94 100 ASP A C 1
ATOM 832 O O . ASP A 1 100 ? 11.338 -5.819 -25.170 1.00 92.94 100 ASP A O 1
ATOM 836 N N . PRO A 1 101 ? 11.265 -7.984 -24.551 1.00 90.50 101 PRO A N 1
ATOM 837 C CA . PRO A 1 101 ? 10.944 -7.683 -23.156 1.00 90.50 101 PRO A CA 1
ATOM 838 C C . PRO A 1 101 ? 11.919 -6.708 -22.482 1.00 90.50 101 PRO A C 1
ATOM 840 O O . PRO A 1 101 ? 11.512 -5.920 -21.630 1.00 90.50 101 PRO A O 1
ATOM 843 N N . THR A 1 102 ? 13.200 -6.716 -22.864 1.00 92.94 102 THR A N 1
ATOM 844 C CA . THR A 1 102 ? 14.214 -5.848 -22.245 1.00 92.94 102 THR A CA 1
ATOM 845 C C . THR A 1 102 ? 14.060 -4.404 -22.715 1.00 92.94 102 THR A C 1
ATOM 847 O O . THR A 1 102 ? 14.079 -3.481 -21.894 1.00 92.94 102 THR A O 1
ATOM 850 N N . SER A 1 103 ? 13.848 -4.188 -24.014 1.00 92.88 103 SER A N 1
ATOM 851 C CA . SER A 1 103 ? 13.565 -2.859 -24.567 1.00 92.88 103 SER A CA 1
ATOM 852 C C . SER A 1 103 ? 12.258 -2.287 -24.028 1.00 92.88 103 SER A C 1
ATOM 854 O O . SER A 1 103 ? 12.205 -1.099 -23.701 1.00 92.88 103 SER A O 1
ATOM 856 N N . LEU A 1 104 ? 11.231 -3.128 -23.860 1.00 92.75 104 LEU A N 1
ATOM 857 C CA . LEU A 1 104 ? 9.959 -2.720 -23.269 1.00 92.75 104 LEU A CA 1
ATOM 858 C C . LEU A 1 104 ? 10.143 -2.204 -21.836 1.00 92.75 104 LEU A C 1
ATOM 860 O O . LEU A 1 104 ? 9.729 -1.087 -21.532 1.00 92.75 104 LEU A O 1
ATOM 864 N N . ILE A 1 105 ? 10.831 -2.962 -20.975 1.00 93.94 105 ILE A N 1
ATOM 865 C CA . ILE A 1 105 ? 11.103 -2.549 -19.588 1.00 93.94 105 ILE A CA 1
ATOM 866 C C . ILE A 1 105 ? 11.899 -1.239 -19.553 1.00 93.94 105 ILE A C 1
ATOM 868 O O . ILE A 1 105 ? 11.597 -0.338 -18.768 1.00 93.94 105 ILE A O 1
ATOM 872 N N . LYS A 1 106 ? 12.901 -1.089 -20.428 1.00 95.44 106 LYS A N 1
ATOM 873 C CA . LYS A 1 106 ? 13.693 0.146 -20.517 1.00 95.44 106 LYS A CA 1
ATOM 874 C C . LYS A 1 106 ? 12.820 1.354 -20.871 1.00 95.44 106 LYS A C 1
ATOM 876 O O . LYS A 1 106 ? 12.975 2.410 -20.255 1.00 95.44 106 LYS A O 1
ATOM 881 N N . LEU A 1 107 ? 11.901 1.195 -21.822 1.00 94.69 107 LEU A N 1
ATOM 882 C CA . LEU A 1 107 ? 10.960 2.240 -22.222 1.00 94.69 107 LEU A CA 1
ATOM 883 C C . LEU A 1 107 ? 9.977 2.587 -21.091 1.00 94.69 107 LEU A C 1
ATOM 885 O O . LEU A 1 107 ? 9.783 3.765 -20.793 1.00 94.69 107 LEU A O 1
ATOM 889 N N . GLN A 1 108 ? 9.431 1.584 -20.397 1.00 96.12 108 GLN A N 1
ATOM 890 C CA . GLN A 1 108 ? 8.570 1.783 -19.221 1.00 96.12 108 GLN A CA 1
ATOM 891 C C . GLN A 1 108 ? 9.284 2.601 -18.136 1.00 96.12 108 GLN A C 1
ATOM 893 O O . GLN A 1 108 ? 8.742 3.579 -17.621 1.00 96.12 108 GLN A O 1
ATOM 898 N N . ILE A 1 109 ? 10.543 2.263 -17.835 1.00 95.88 109 ILE A N 1
ATOM 899 C CA . ILE A 1 109 ? 11.365 2.996 -16.863 1.00 95.88 109 ILE A CA 1
ATOM 900 C C . ILE A 1 109 ? 11.575 4.451 -17.298 1.00 95.88 109 ILE A C 1
ATOM 902 O O . ILE A 1 109 ? 11.479 5.359 -16.470 1.00 95.88 109 ILE A O 1
ATOM 906 N N . GLN A 1 110 ? 11.860 4.699 -18.578 1.00 96.06 110 GLN A N 1
ATOM 907 C CA . GLN A 1 110 ? 12.019 6.060 -19.099 1.00 96.06 110 GLN A CA 1
ATOM 908 C C . GLN A 1 110 ? 10.725 6.867 -18.967 1.00 96.06 110 GLN A C 1
ATOM 910 O O . GLN A 1 110 ? 10.749 7.975 -18.433 1.00 96.06 110 GLN A O 1
ATOM 915 N N . ASN A 1 111 ? 9.587 6.295 -19.347 1.00 96.12 111 ASN A N 1
ATOM 916 C CA . ASN A 1 111 ? 8.290 6.959 -19.231 1.00 96.12 111 ASN A CA 1
ATOM 917 C C . ASN A 1 111 ? 7.883 7.185 -17.769 1.00 96.12 111 ASN A C 1
ATOM 919 O O . ASN A 1 111 ? 7.335 8.235 -17.431 1.00 96.12 111 ASN A O 1
ATOM 923 N N . CYS A 1 112 ? 8.233 6.264 -16.873 1.00 96.50 112 CYS A N 1
ATOM 924 C CA . CYS A 1 112 ? 8.080 6.465 -15.439 1.00 96.50 112 CYS A CA 1
ATOM 925 C C . CYS A 1 112 ? 8.899 7.665 -14.931 1.00 96.50 112 CYS A C 1
ATOM 927 O O . CYS A 1 112 ? 8.414 8.464 -14.127 1.00 96.50 112 CYS A O 1
ATOM 929 N N . LYS A 1 113 ? 10.136 7.846 -15.420 1.00 95.81 113 LYS A N 1
ATOM 930 C CA . LYS A 1 113 ? 10.960 9.030 -15.101 1.00 95.81 113 LYS A CA 1
ATOM 931 C C . LYS A 1 113 ? 10.322 10.332 -15.599 1.00 95.81 113 LYS A C 1
ATOM 933 O O . LYS A 1 113 ? 10.519 11.366 -14.969 1.00 95.81 113 LYS A O 1
ATOM 938 N N . LEU A 1 114 ? 9.523 10.274 -16.664 1.00 95.81 114 LEU A N 1
ATOM 939 C CA . LEU A 1 114 ? 8.727 11.399 -17.167 1.00 95.81 114 LEU A CA 1
ATOM 940 C C . LEU A 1 114 ? 7.422 11.631 -16.380 1.00 95.81 114 LEU A C 1
ATOM 942 O O . LEU A 1 114 ? 6.667 12.542 -16.709 1.00 95.81 114 LEU A O 1
ATOM 946 N N . GLY A 1 115 ? 7.160 10.849 -15.328 1.00 95.62 115 GLY A N 1
ATOM 947 C CA . GLY A 1 115 ? 5.980 10.995 -14.474 1.00 95.62 115 GLY A CA 1
ATOM 948 C C . GLY A 1 115 ? 4.752 10.225 -14.957 1.00 95.62 115 GLY A C 1
ATOM 949 O O . GLY A 1 115 ? 3.657 10.461 -14.448 1.00 95.62 115 GLY A O 1
ATOM 950 N N . ASN A 1 116 ? 4.900 9.299 -15.909 1.00 97.56 116 ASN A N 1
ATOM 951 C CA . ASN A 1 116 ? 3.797 8.435 -16.315 1.00 97.56 116 ASN A CA 1
ATOM 952 C C . ASN A 1 116 ? 3.549 7.354 -15.249 1.00 97.56 116 ASN A C 1
ATOM 954 O O . ASN A 1 116 ? 4.309 6.390 -15.126 1.00 97.56 116 ASN A O 1
ATOM 958 N N . ALA A 1 117 ? 2.464 7.515 -14.486 1.00 97.31 117 ALA A N 1
ATOM 959 C CA . ALA A 1 117 ? 2.108 6.619 -13.390 1.00 97.31 117 ALA A CA 1
ATOM 960 C C . ALA A 1 117 ? 1.915 5.167 -13.854 1.00 97.31 117 ALA A C 1
ATOM 962 O O . ALA A 1 117 ? 2.419 4.246 -13.210 1.00 97.31 117 ALA A O 1
ATOM 963 N N . LYS A 1 118 ? 1.229 4.949 -14.983 1.00 97.69 118 LYS A N 1
ATOM 964 C CA . LYS A 1 118 ? 0.949 3.609 -15.520 1.00 97.69 118 LYS A CA 1
ATOM 965 C C . LYS A 1 118 ? 2.241 2.878 -15.879 1.00 97.69 118 LYS A C 1
ATOM 967 O O . LYS A 1 118 ? 2.419 1.723 -15.505 1.00 97.69 118 LYS A O 1
ATOM 972 N N . GLU A 1 119 ? 3.177 3.579 -16.512 1.00 97.81 119 GLU A N 1
ATOM 973 C CA . GLU A 1 119 ? 4.469 2.991 -16.868 1.00 97.81 119 GLU A CA 1
ATOM 974 C C . GLU A 1 119 ? 5.356 2.734 -15.644 1.00 97.81 119 GLU A C 1
ATOM 976 O O . GLU A 1 119 ? 6.073 1.737 -15.621 1.00 97.81 119 GLU A O 1
ATOM 981 N N . CYS A 1 120 ? 5.260 3.545 -14.579 1.00 97.88 120 CYS A N 1
ATOM 982 C CA . CYS A 1 120 ? 5.886 3.197 -13.297 1.00 97.88 120 CYS A CA 1
ATOM 983 C C . CYS A 1 120 ? 5.335 1.883 -12.734 1.00 97.88 120 CYS A C 1
ATOM 985 O O . CYS A 1 120 ? 6.108 1.044 -12.286 1.00 97.88 120 CYS A O 1
ATOM 987 N N . TYR A 1 121 ? 4.018 1.676 -12.787 1.00 98.31 121 TYR A N 1
ATOM 988 C CA . TYR A 1 121 ? 3.413 0.432 -12.314 1.00 98.31 121 TYR A CA 1
ATOM 989 C C . TYR A 1 121 ? 3.906 -0.771 -13.126 1.00 98.31 121 TYR A C 1
ATOM 991 O O . TYR A 1 121 ? 4.395 -1.737 -12.547 1.00 98.31 121 TYR A O 1
ATOM 999 N N . HIS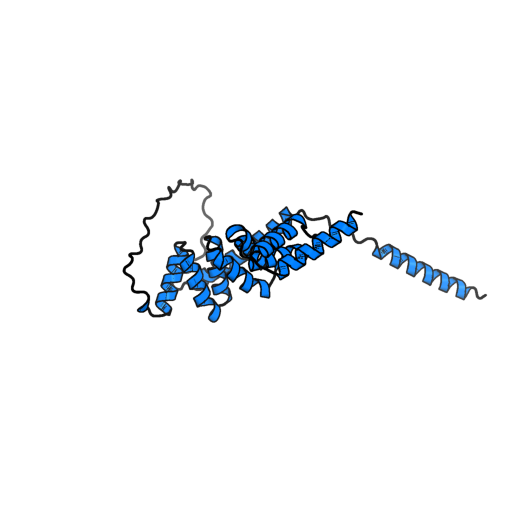 A 1 122 ? 3.874 -0.687 -14.460 1.00 97.69 122 HIS A N 1
ATOM 1000 C CA . HIS A 1 122 ? 4.355 -1.766 -15.327 1.00 97.69 122 HIS A CA 1
ATOM 1001 C C . HIS A 1 122 ? 5.848 -2.068 -15.151 1.00 97.69 122 HIS A C 1
ATOM 1003 O O . HIS A 1 122 ? 6.232 -3.240 -15.090 1.00 97.69 122 HIS A O 1
ATOM 1009 N N . ALA A 1 123 ? 6.683 -1.030 -15.020 1.00 97.19 123 ALA A N 1
ATOM 1010 C CA . ALA A 1 123 ? 8.100 -1.198 -14.712 1.00 97.19 123 ALA A CA 1
ATOM 1011 C C . ALA A 1 123 ? 8.278 -1.940 -13.382 1.00 97.19 123 ALA A C 1
ATOM 1013 O O . ALA A 1 123 ? 9.092 -2.856 -13.290 1.00 97.19 123 ALA A O 1
ATOM 1014 N N . GLY A 1 124 ? 7.485 -1.587 -12.369 1.00 97.62 124 GLY A N 1
ATOM 1015 C CA . GLY A 1 124 ? 7.517 -2.240 -11.068 1.00 97.62 124 GLY A CA 1
ATOM 1016 C C . GLY A 1 124 ? 7.124 -3.711 -11.124 1.00 97.62 124 GLY A C 1
ATOM 1017 O O . GLY A 1 124 ? 7.892 -4.555 -10.669 1.00 97.62 124 GLY A O 1
ATOM 1018 N N . ILE A 1 125 ? 5.998 -4.037 -11.764 1.00 97.75 125 ILE A N 1
ATOM 1019 C CA . ILE A 1 125 ? 5.553 -5.427 -11.962 1.00 97.75 125 ILE A CA 1
ATOM 1020 C C . ILE A 1 125 ? 6.617 -6.252 -12.696 1.00 97.75 125 ILE A C 1
ATOM 1022 O O . ILE A 1 125 ? 6.925 -7.366 -12.279 1.00 97.75 125 ILE A O 1
ATOM 1026 N N . SER A 1 126 ? 7.242 -5.688 -13.731 1.00 96.62 126 SER A N 1
ATOM 1027 C CA . SER A 1 126 ? 8.295 -6.373 -14.492 1.00 96.62 126 SER A CA 1
ATOM 1028 C C . SER A 1 126 ? 9.554 -6.654 -13.663 1.00 96.62 126 SER A C 1
ATOM 1030 O O . SER A 1 126 ? 10.271 -7.609 -13.950 1.00 96.62 126 SER A O 1
ATOM 1032 N N . GLN A 1 127 ? 9.828 -5.841 -12.636 1.00 96.00 127 GLN A N 1
ATOM 1033 C CA . GLN A 1 127 ? 11.003 -5.986 -11.772 1.00 96.00 127 GLN A CA 1
ATOM 1034 C C . GLN A 1 127 ? 10.741 -6.819 -10.513 1.00 96.00 127 GLN A C 1
ATOM 1036 O O . GLN A 1 127 ? 11.697 -7.276 -9.899 1.00 96.00 127 GLN A O 1
ATOM 1041 N N . ILE A 1 128 ? 9.484 -7.072 -10.122 1.00 95.38 128 ILE A N 1
ATOM 1042 C CA . ILE A 1 128 ? 9.157 -7.844 -8.906 1.00 95.38 128 ILE A CA 1
ATOM 1043 C C . ILE A 1 128 ? 9.862 -9.210 -8.879 1.00 95.38 128 ILE A C 1
ATOM 1045 O O . ILE A 1 128 ? 10.323 -9.636 -7.820 1.00 95.38 128 ILE A O 1
ATOM 1049 N N . GLY A 1 129 ? 9.953 -9.886 -10.029 1.00 93.19 129 GLY A N 1
ATOM 1050 C CA . GLY A 1 129 ? 10.571 -11.210 -10.135 1.00 93.19 129 GLY A CA 1
ATOM 1051 C C . GLY A 1 129 ? 12.104 -11.205 -10.112 1.00 93.19 129 GLY A C 1
ATOM 1052 O O . GLY A 1 129 ? 12.705 -12.160 -9.629 1.00 93.19 129 GLY A O 1
ATOM 1053 N N . SER A 1 130 ? 12.741 -10.148 -10.619 1.00 94.50 130 SER A N 1
ATOM 1054 C CA . SER A 1 130 ? 14.204 -10.022 -10.717 1.00 94.50 130 SER A CA 1
ATOM 1055 C C . SER A 1 130 ? 14.815 -9.316 -9.508 1.00 94.50 130 SER A C 1
ATOM 1057 O O . SER A 1 130 ? 15.823 -9.754 -8.959 1.00 94.50 130 SER A O 1
ATOM 1059 N N . ASP A 1 131 ? 14.208 -8.209 -9.101 1.00 96.00 131 ASP A N 1
ATOM 1060 C CA . ASP A 1 131 ? 14.645 -7.332 -8.025 1.00 96.00 131 ASP A CA 1
ATOM 1061 C C . ASP A 1 131 ? 13.392 -6.820 -7.300 1.00 96.00 131 ASP A C 1
ATOM 1063 O O . ASP A 1 131 ? 12.881 -5.729 -7.561 1.00 96.00 131 ASP A O 1
ATOM 1067 N N . ARG A 1 132 ? 12.865 -7.651 -6.387 1.00 94.81 132 ARG A N 1
ATOM 1068 C CA . ARG A 1 132 ? 11.619 -7.389 -5.641 1.00 94.81 132 ARG A CA 1
ATOM 1069 C C . ARG A 1 132 ? 11.589 -5.992 -5.022 1.00 94.81 132 ARG A C 1
ATOM 1071 O O . ARG A 1 132 ? 10.556 -5.331 -5.035 1.00 94.81 132 ARG A O 1
ATOM 1078 N N . LYS A 1 133 ? 12.729 -5.556 -4.489 1.00 94.62 133 LYS A N 1
ATOM 1079 C CA . LYS A 1 133 ? 12.931 -4.247 -3.864 1.00 94.62 133 LYS A CA 1
ATOM 1080 C C . LYS A 1 133 ? 12.726 -3.110 -4.865 1.00 94.62 133 LYS A C 1
ATOM 1082 O O . LYS A 1 133 ? 11.893 -2.232 -4.641 1.00 94.62 133 LYS A O 1
ATOM 1087 N N . LEU A 1 134 ? 13.414 -3.178 -6.003 1.00 95.38 134 LEU A N 1
ATOM 1088 C CA . LEU A 1 134 ? 13.242 -2.224 -7.097 1.00 95.38 134 LEU A CA 1
ATOM 1089 C C . LEU A 1 134 ? 11.812 -2.242 -7.666 1.00 95.38 134 LEU A C 1
ATOM 1091 O O . LEU A 1 134 ? 11.260 -1.188 -7.983 1.00 95.38 134 LEU A O 1
ATOM 1095 N N . GLY A 1 135 ? 11.203 -3.425 -7.770 1.00 96.81 135 GLY A N 1
ATOM 1096 C CA . GLY A 1 135 ? 9.816 -3.590 -8.199 1.00 96.81 135 GLY A CA 1
ATOM 1097 C C . GLY A 1 135 ? 8.837 -2.842 -7.299 1.00 96.81 135 GLY A C 1
ATOM 1098 O O . GLY A 1 135 ? 8.067 -2.014 -7.787 1.00 96.81 135 GLY A O 1
ATOM 1099 N N . ILE A 1 136 ? 8.925 -3.060 -5.982 1.00 96.44 136 ILE A N 1
ATOM 1100 C CA . ILE A 1 136 ? 8.111 -2.347 -4.986 1.00 96.44 136 ILE A CA 1
ATOM 1101 C C . ILE A 1 136 ? 8.314 -0.834 -5.109 1.00 96.44 136 ILE A C 1
ATOM 1103 O O . ILE A 1 136 ? 7.328 -0.109 -5.174 1.00 96.44 136 ILE A O 1
ATOM 1107 N N . TRP A 1 137 ? 9.557 -0.356 -5.238 1.00 96.38 137 TRP A N 1
ATOM 1108 C CA . TRP A 1 137 ? 9.836 1.078 -5.382 1.00 96.38 137 TRP A CA 1
ATOM 1109 C C . TRP A 1 137 ? 9.093 1.718 -6.566 1.00 96.38 137 TRP A C 1
ATOM 1111 O O . TRP A 1 137 ? 8.467 2.770 -6.422 1.00 96.38 137 TRP A O 1
ATOM 1121 N N . TYR A 1 138 ? 9.105 1.079 -7.739 1.00 98.12 138 TYR A N 1
ATOM 1122 C CA . TYR A 1 138 ? 8.391 1.577 -8.920 1.00 98.12 138 TYR A CA 1
ATOM 1123 C C . TYR A 1 138 ? 6.863 1.556 -8.744 1.00 98.12 138 TYR A C 1
ATOM 1125 O O . TYR A 1 138 ? 6.187 2.502 -9.164 1.00 98.12 138 TYR A O 1
ATOM 1133 N N . ILE A 1 139 ? 6.317 0.523 -8.093 1.00 98.31 139 ILE A N 1
ATOM 1134 C CA . ILE A 1 139 ? 4.883 0.438 -7.768 1.00 98.31 139 ILE A CA 1
ATOM 1135 C C . ILE A 1 139 ? 4.501 1.558 -6.786 1.00 98.31 139 ILE A C 1
ATOM 1137 O O . ILE A 1 139 ? 3.548 2.297 -7.034 1.00 98.31 139 ILE A O 1
ATOM 1141 N N . SER A 1 140 ? 5.288 1.773 -5.733 1.00 97.38 140 SER A N 1
ATOM 1142 C CA . SER A 1 140 ? 5.103 2.870 -4.777 1.00 97.38 140 SER A CA 1
ATOM 1143 C C . SER A 1 140 ? 5.194 4.244 -5.440 1.00 97.38 140 SER A C 1
ATOM 1145 O O . SER A 1 140 ? 4.373 5.127 -5.192 1.00 97.38 140 SER A O 1
ATOM 1147 N N . LYS A 1 141 ? 6.137 4.429 -6.367 1.00 97.38 141 LYS A N 1
ATOM 1148 C CA . LYS A 1 141 ? 6.227 5.652 -7.170 1.00 97.38 141 LYS A CA 1
ATOM 1149 C C . LYS A 1 141 ? 4.985 5.863 -8.036 1.00 97.38 141 LYS A C 1
ATOM 1151 O O . LYS A 1 141 ? 4.516 6.992 -8.157 1.00 97.38 141 LYS A O 1
ATOM 1156 N N . SER A 1 142 ? 4.430 4.798 -8.613 1.00 98.19 142 SER A N 1
ATOM 1157 C CA . SER A 1 142 ? 3.161 4.859 -9.344 1.00 98.19 142 SER A CA 1
ATOM 1158 C C . SER A 1 142 ? 2.010 5.323 -8.444 1.00 98.19 142 SER A C 1
ATOM 1160 O O . SER A 1 142 ? 1.261 6.223 -8.829 1.00 98.19 142 SER A O 1
ATOM 1162 N N .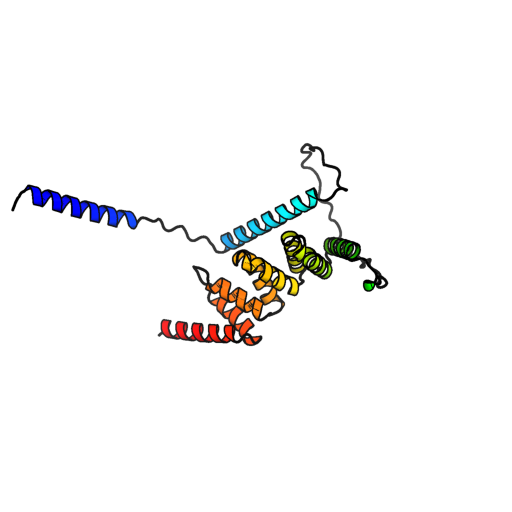 CYS A 1 143 ? 1.927 4.794 -7.218 1.00 97.69 143 CYS A N 1
ATOM 1163 C CA . CYS A 1 143 ? 0.979 5.254 -6.200 1.00 97.69 143 CYS A CA 1
ATOM 1164 C C . CYS A 1 143 ? 1.121 6.760 -5.916 1.00 97.69 143 CYS A C 1
ATOM 1166 O O . CYS A 1 143 ? 0.137 7.498 -5.984 1.00 97.69 143 CYS A O 1
ATOM 1168 N N . ASN A 1 144 ? 2.350 7.250 -5.711 1.00 96.50 144 ASN A N 1
ATOM 1169 C CA . ASN A 1 144 ? 2.626 8.679 -5.497 1.00 96.50 144 ASN A CA 1
ATOM 1170 C C . ASN A 1 144 ? 2.213 9.557 -6.695 1.00 96.50 144 ASN A C 1
ATOM 1172 O O . ASN A 1 144 ? 1.876 10.730 -6.533 1.00 96.50 144 ASN A O 1
ATOM 1176 N N . LEU A 1 145 ? 2.200 8.986 -7.902 1.00 96.62 145 LEU A N 1
ATOM 1177 C CA . LEU A 1 145 ? 1.693 9.615 -9.124 1.00 96.62 145 LEU A CA 1
ATOM 1178 C C . LEU A 1 145 ? 0.170 9.444 -9.300 1.00 96.62 145 LEU A C 1
ATOM 1180 O O . LEU A 1 145 ? -0.346 9.637 -10.400 1.00 96.62 145 LEU A O 1
ATOM 1184 N N . LYS A 1 146 ? -0.552 9.137 -8.214 1.00 97.19 146 LYS A N 1
ATOM 1185 C CA . LYS A 1 146 ? -2.015 8.977 -8.141 1.00 97.19 146 LYS A CA 1
ATOM 1186 C C . LYS A 1 146 ? -2.572 7.773 -8.900 1.00 97.19 146 LYS A C 1
ATOM 1188 O O . LYS A 1 146 ? -3.756 7.746 -9.229 1.00 97.19 146 LYS A O 1
ATOM 1193 N N . ASN A 1 147 ? -1.754 6.755 -9.164 1.00 97.56 147 ASN A N 1
ATOM 1194 C CA . ASN A 1 147 ? -2.273 5.450 -9.559 1.00 97.56 147 ASN A CA 1
ATOM 1195 C C . ASN A 1 147 ? -2.663 4.667 -8.300 1.00 97.56 147 ASN A C 1
ATOM 1197 O O . ASN A 1 147 ? -1.865 3.916 -7.743 1.00 97.56 147 ASN A O 1
ATOM 1201 N N . TYR A 1 148 ? -3.889 4.868 -7.829 1.00 97.38 148 TYR A N 1
ATOM 1202 C CA . TYR A 1 148 ? -4.342 4.308 -6.556 1.00 97.38 148 TYR A CA 1
ATOM 1203 C C . TYR A 1 148 ? -4.456 2.773 -6.561 1.00 97.38 148 TYR A C 1
ATOM 1205 O O . TYR A 1 148 ? -4.261 2.148 -5.519 1.00 97.38 148 TYR A O 1
ATOM 1213 N N . THR A 1 149 ? -4.627 2.143 -7.730 1.00 96.81 149 THR A N 1
ATOM 1214 C CA . THR A 1 149 ? -4.517 0.681 -7.870 1.00 96.81 149 THR A CA 1
ATOM 1215 C C . THR A 1 149 ? -3.110 0.203 -7.505 1.00 96.81 149 THR A C 1
ATOM 1217 O O . THR A 1 149 ? -2.949 -0.803 -6.820 1.00 96.81 149 THR A O 1
ATOM 1220 N N . ALA A 1 150 ? -2.077 0.962 -7.888 1.00 97.94 150 ALA A N 1
ATOM 1221 C CA . ALA A 1 150 ? -0.705 0.666 -7.488 1.00 97.94 150 ALA A CA 1
ATOM 1222 C C . ALA A 1 150 ? -0.474 0.878 -5.983 1.00 97.94 150 ALA A C 1
ATOM 1224 O O . ALA A 1 150 ? 0.375 0.201 -5.412 1.00 97.94 150 ALA A O 1
ATOM 1225 N N . CYS A 1 151 ? -1.229 1.765 -5.318 1.00 98.00 151 CYS A N 1
ATOM 1226 C CA . CYS A 1 151 ? -1.165 1.891 -3.859 1.00 98.00 151 CYS A CA 1
ATOM 1227 C C . CYS A 1 151 ? -1.591 0.587 -3.182 1.00 98.00 151 CYS A C 1
ATOM 1229 O O . CYS A 1 151 ? -0.866 0.087 -2.329 1.00 98.00 151 CYS A O 1
ATOM 1231 N N . LEU A 1 152 ? -2.714 -0.005 -3.598 1.00 97.94 152 LEU A N 1
ATOM 1232 C CA . LEU A 1 152 ? -3.155 -1.292 -3.058 1.00 97.94 152 LEU A CA 1
ATOM 1233 C C . LEU A 1 152 ? -2.096 -2.385 -3.266 1.00 97.94 152 LEU A C 1
ATOM 1235 O O . LEU A 1 152 ? -1.777 -3.123 -2.336 1.00 97.94 152 LEU A O 1
ATOM 1239 N N . GLU A 1 153 ? -1.517 -2.456 -4.462 1.00 97.94 153 GLU A N 1
ATOM 1240 C CA . GLU A 1 153 ? -0.504 -3.463 -4.779 1.00 97.94 153 GLU A CA 1
ATOM 1241 C C . GLU A 1 153 ? 0.771 -3.282 -3.936 1.00 97.94 153 GLU A C 1
ATOM 1243 O O . GLU A 1 153 ? 1.284 -4.244 -3.360 1.00 97.94 153 GLU A O 1
ATOM 1248 N N . ALA A 1 154 ? 1.254 -2.040 -3.797 1.00 97.44 154 ALA A N 1
ATOM 1249 C CA . ALA A 1 154 ? 2.376 -1.709 -2.917 1.00 97.44 154 ALA A CA 1
ATOM 1250 C C . ALA A 1 154 ? 2.073 -2.100 -1.467 1.00 97.44 154 ALA A C 1
ATOM 1252 O O . ALA A 1 154 ? 2.907 -2.732 -0.814 1.00 97.44 154 ALA A O 1
ATOM 1253 N N . ALA A 1 155 ? 0.868 -1.785 -0.984 1.00 97.56 155 ALA A N 1
ATOM 1254 C CA . ALA A 1 155 ? 0.430 -2.121 0.362 1.00 97.56 155 ALA A CA 1
ATOM 1255 C C . ALA A 1 155 ? 0.506 -3.633 0.610 1.00 97.56 155 ALA A C 1
ATOM 1257 O O . ALA A 1 155 ? 1.138 -4.056 1.574 1.00 97.56 155 ALA A O 1
ATOM 1258 N N . LYS A 1 156 ? -0.036 -4.457 -0.297 1.00 97.19 156 LYS A N 1
ATOM 1259 C CA . LYS A 1 156 ? 0.008 -5.927 -0.196 1.00 97.19 156 LYS A CA 1
ATOM 1260 C C . LYS A 1 156 ? 1.435 -6.465 -0.139 1.00 97.19 156 LYS A C 1
ATOM 1262 O O . LYS A 1 156 ? 1.749 -7.316 0.693 1.00 97.19 156 LYS A O 1
ATOM 1267 N N . LEU A 1 157 ? 2.312 -5.947 -0.997 1.00 96.25 157 LEU A N 1
ATOM 1268 C CA . LEU A 1 157 ? 3.715 -6.362 -1.058 1.00 96.25 157 LEU A CA 1
ATOM 1269 C C . LEU A 1 157 ? 4.491 -5.998 0.218 1.00 96.25 157 LEU A C 1
ATOM 1271 O O . LEU A 1 157 ? 5.360 -6.763 0.651 1.00 96.25 157 LEU A O 1
ATOM 1275 N N . LEU A 1 158 ? 4.178 -4.848 0.816 1.00 95.19 158 LEU A N 1
ATOM 1276 C CA . LEU A 1 158 ? 4.839 -4.320 2.011 1.00 95.19 158 LEU A CA 1
ATOM 1277 C C . LEU A 1 158 ? 4.257 -4.878 3.314 1.00 95.19 158 LEU A C 1
ATOM 1279 O O . LEU A 1 158 ? 5.003 -5.047 4.277 1.00 95.19 158 LEU A O 1
ATOM 1283 N N . ASN A 1 159 ? 2.969 -5.230 3.335 1.00 93.50 159 ASN A N 1
ATOM 1284 C CA . ASN A 1 159 ? 2.263 -5.700 4.530 1.00 93.50 159 ASN A CA 1
ATOM 1285 C C . ASN A 1 159 ? 2.876 -6.981 5.111 1.00 93.50 159 ASN A C 1
ATOM 1287 O O . ASN A 1 159 ? 2.935 -7.147 6.323 1.00 93.50 159 ASN A O 1
ATOM 1291 N N . ALA A 1 160 ? 3.412 -7.855 4.252 1.00 89.00 160 ALA A N 1
ATOM 1292 C CA . ALA A 1 160 ? 4.145 -9.046 4.684 1.00 89.00 160 ALA A CA 1
ATOM 1293 C C . ALA A 1 160 ? 5.439 -8.728 5.465 1.00 89.00 160 ALA A C 1
ATOM 1295 O O . ALA A 1 160 ? 6.004 -9.618 6.095 1.00 89.00 160 ALA A O 1
ATOM 1296 N N . THR A 1 161 ? 5.931 -7.489 5.384 1.00 88.56 161 THR A N 1
ATOM 1297 C CA . THR A 1 161 ? 7.172 -7.041 6.031 1.00 88.56 161 THR A CA 1
ATOM 1298 C C . THR A 1 161 ? 6.871 -6.250 7.299 1.00 88.56 161 THR A C 1
ATOM 1300 O O . THR A 1 161 ? 7.336 -6.616 8.373 1.00 88.56 161 THR A O 1
ATOM 1303 N N . ASP A 1 162 ? 6.101 -5.167 7.179 1.00 89.81 162 ASP A N 1
ATOM 1304 C CA . ASP A 1 162 ? 5.693 -4.329 8.309 1.00 89.81 162 ASP A CA 1
ATOM 1305 C C . ASP A 1 162 ? 4.378 -3.621 7.958 1.00 89.81 162 ASP A C 1
ATOM 1307 O O . ASP A 1 162 ? 4.305 -2.832 7.008 1.00 89.81 162 ASP A O 1
ATOM 1311 N N . ALA A 1 163 ? 3.339 -3.886 8.753 1.00 91.88 163 ALA A N 1
ATOM 1312 C CA . ALA A 1 163 ? 2.021 -3.293 8.569 1.00 91.88 163 ALA A CA 1
ATOM 1313 C C . ALA A 1 163 ? 2.072 -1.753 8.601 1.00 91.88 163 ALA A C 1
ATOM 1315 O O . ALA A 1 163 ? 1.354 -1.105 7.839 1.00 91.88 163 ALA A O 1
ATOM 1316 N N . ARG A 1 164 ? 2.988 -1.159 9.383 1.00 92.69 164 ARG A N 1
ATOM 1317 C CA . ARG A 1 164 ? 3.163 0.301 9.490 1.00 92.69 164 ARG A CA 1
ATOM 1318 C C . ARG A 1 164 ? 3.627 0.931 8.183 1.00 92.69 164 ARG A C 1
ATOM 1320 O O . ARG A 1 164 ? 3.187 2.023 7.846 1.00 92.69 164 ARG A O 1
ATOM 1327 N N . ILE A 1 165 ? 4.475 0.230 7.429 1.00 93.31 165 ILE A N 1
ATOM 1328 C CA . ILE A 1 165 ? 4.951 0.700 6.121 1.00 93.31 165 ILE A CA 1
ATOM 1329 C C . ILE A 1 165 ? 3.828 0.587 5.082 1.00 93.31 165 ILE A C 1
ATOM 1331 O O . ILE A 1 165 ? 3.686 1.452 4.222 1.00 93.31 165 ILE A O 1
ATOM 1335 N N . SER A 1 166 ? 2.999 -0.458 5.165 1.00 95.25 166 SER A N 1
ATOM 1336 C CA . SER A 1 166 ? 1.881 -0.660 4.230 1.00 95.25 166 SER A CA 1
ATOM 1337 C C . SER A 1 166 ? 0.672 0.247 4.485 1.00 95.25 166 SER A C 1
ATOM 1339 O O . SER A 1 166 ? -0.034 0.599 3.538 1.00 95.25 166 SER A O 1
ATOM 1341 N N . PHE A 1 167 ? 0.444 0.658 5.736 1.00 96.62 167 PHE A N 1
ATOM 1342 C CA . PHE A 1 167 ? -0.708 1.460 6.142 1.00 96.62 167 PHE A CA 1
ATOM 1343 C C . PHE A 1 167 ? -0.950 2.717 5.287 1.00 96.62 167 PHE A C 1
ATOM 1345 O O . PHE A 1 167 ? -2.070 2.859 4.792 1.00 96.62 167 PHE A O 1
ATOM 1352 N N . PRO A 1 168 ? 0.033 3.606 5.025 1.00 96.88 168 PRO A N 1
ATOM 1353 C CA . PRO A 1 168 ? -0.208 4.799 4.207 1.00 96.88 168 PRO A CA 1
ATOM 1354 C C . PRO A 1 168 ? -0.697 4.470 2.787 1.00 96.88 168 PRO A C 1
ATOM 1356 O O . PRO A 1 168 ? -1.485 5.224 2.213 1.00 96.88 168 PRO A O 1
ATOM 1359 N N . TYR A 1 169 ? -0.293 3.328 2.229 1.00 97.75 169 TYR A N 1
ATOM 1360 C CA . TYR A 1 169 ? -0.743 2.882 0.914 1.00 97.75 169 TYR A CA 1
ATOM 1361 C C . TYR A 1 169 ? -2.164 2.313 0.944 1.00 97.75 169 TYR A C 1
ATOM 1363 O O . TYR A 1 169 ? -2.967 2.662 0.076 1.00 97.75 169 TYR A O 1
ATOM 1371 N N . TYR A 1 170 ? -2.501 1.493 1.950 1.00 98.31 170 TYR A N 1
ATOM 1372 C CA . TYR A 1 170 ? -3.879 1.033 2.160 1.00 98.31 170 TYR A CA 1
ATOM 1373 C C . TYR A 1 170 ? -4.825 2.208 2.393 1.00 98.31 170 TYR A C 1
ATOM 1375 O O . TYR A 1 170 ? -5.868 2.292 1.747 1.00 98.31 170 TYR A O 1
ATOM 1383 N N . LYS A 1 171 ? -4.425 3.160 3.241 1.00 97.69 171 LYS A N 1
ATOM 1384 C CA . LYS A 1 171 ? -5.158 4.403 3.479 1.00 97.69 171 LYS A CA 1
ATOM 1385 C C . LYS A 1 171 ? -5.384 5.173 2.179 1.00 97.69 171 LYS A C 1
ATOM 1387 O O . LYS A 1 171 ? -6.522 5.501 1.864 1.00 97.69 171 LYS A O 1
ATOM 1392 N N . SER A 1 172 ? -4.333 5.399 1.389 1.00 97.19 172 SER A N 1
ATOM 1393 C CA . SER A 1 172 ? -4.436 6.103 0.104 1.00 97.19 172 SER A CA 1
ATOM 1394 C C . SER A 1 172 ? -5.385 5.398 -0.874 1.00 97.19 172 SER A C 1
ATOM 1396 O O . SER A 1 172 ? -6.255 6.043 -1.461 1.00 97.19 172 SER A O 1
ATOM 1398 N N . ALA A 1 173 ? -5.276 4.074 -1.021 1.00 98.00 173 ALA A N 1
ATOM 1399 C CA . ALA A 1 173 ? -6.179 3.297 -1.870 1.00 98.00 173 ALA A CA 1
ATOM 1400 C C . ALA A 1 173 ? -7.633 3.349 -1.369 1.00 98.00 173 ALA A C 1
ATOM 1402 O O . ALA A 1 173 ? -8.549 3.531 -2.168 1.00 98.00 173 ALA A O 1
ATOM 1403 N N . CYS A 1 174 ? -7.854 3.250 -0.056 1.00 98.25 174 CYS A N 1
ATOM 1404 C CA . CYS A 1 174 ? -9.184 3.373 0.530 1.00 98.25 174 CYS A CA 1
ATOM 1405 C C . CYS A 1 174 ? -9.788 4.761 0.282 1.00 98.25 174 CYS A C 1
ATOM 1407 O O . CYS A 1 174 ? -10.870 4.870 -0.278 1.00 98.25 174 CYS A O 1
ATOM 1409 N N . GLU A 1 175 ? -9.078 5.831 0.635 1.00 97.31 175 GLU A N 1
ATOM 1410 C CA . GLU A 1 175 ? -9.614 7.198 0.586 1.00 97.31 175 GLU A CA 1
ATOM 1411 C C . GLU A 1 175 ? -9.882 7.704 -0.835 1.00 97.31 175 GLU A C 1
ATOM 1413 O O . GLU A 1 175 ? -10.698 8.606 -1.015 1.00 97.31 175 GLU A O 1
ATOM 1418 N N . ASN A 1 176 ? -9.199 7.149 -1.840 1.00 97.69 176 ASN A N 1
ATOM 1419 C CA . ASN A 1 176 ? -9.308 7.617 -3.223 1.00 97.69 176 ASN A CA 1
ATOM 1420 C C . ASN A 1 176 ? -10.069 6.656 -4.148 1.00 97.69 176 ASN A C 1
ATOM 1422 O O . ASN A 1 176 ? -10.490 7.078 -5.223 1.00 97.69 176 ASN A O 1
ATOM 1426 N N . MET A 1 177 ? -10.243 5.384 -3.770 1.00 96.44 177 MET A N 1
ATOM 1427 C CA . MET A 1 177 ? -10.970 4.393 -4.581 1.00 96.44 177 MET A CA 1
ATOM 1428 C C . MET A 1 177 ? -12.098 3.679 -3.835 1.00 96.44 177 MET A C 1
ATOM 1430 O O . MET A 1 177 ? -12.782 2.874 -4.457 1.00 96.44 177 MET A O 1
ATOM 1434 N N . ASN A 1 178 ? -12.261 3.901 -2.526 1.00 96.88 178 ASN A N 1
ATOM 1435 C CA . ASN A 1 178 ? -13.129 3.102 -1.655 1.00 96.88 178 ASN A CA 1
ATOM 1436 C C . ASN A 1 178 ? -12.883 1.592 -1.802 1.00 96.88 178 ASN A C 1
ATOM 1438 O O . ASN A 1 178 ? -13.802 0.791 -1.693 1.00 96.88 178 ASN A O 1
ATOM 1442 N N . HIS A 1 179 ? -11.645 1.170 -2.086 1.00 97.62 179 HIS A N 1
ATOM 1443 C CA . HIS A 1 179 ? -11.395 -0.246 -2.340 1.00 97.62 179 HIS A CA 1
ATOM 1444 C C . HIS A 1 179 ? -11.661 -1.063 -1.058 1.00 9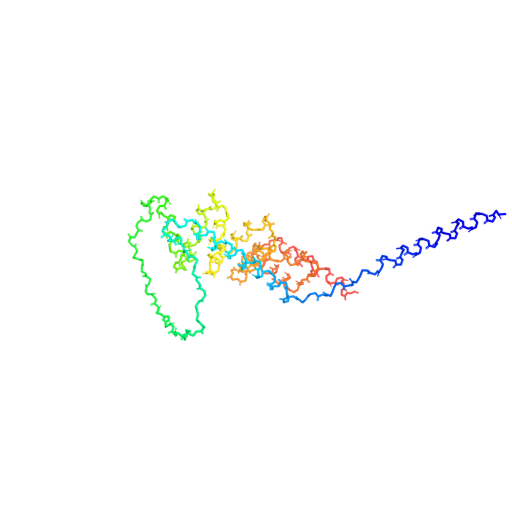7.62 179 HIS A C 1
ATOM 1446 O O . HIS A 1 179 ? -10.973 -0.829 -0.056 1.00 97.62 179 HIS A O 1
ATOM 1452 N N . PRO A 1 180 ? -12.583 -2.047 -1.066 1.00 97.69 180 PRO A N 1
ATOM 1453 C CA . PRO A 1 180 ? -13.076 -2.689 0.155 1.00 97.69 180 PRO A CA 1
ATOM 1454 C C . PRO A 1 180 ? -11.954 -3.329 0.972 1.00 97.69 180 PRO A C 1
ATOM 1456 O O . PRO A 1 180 ? -11.858 -3.120 2.180 1.00 97.69 180 PRO A O 1
ATOM 1459 N N . GLU A 1 181 ? -11.050 -4.053 0.313 1.00 97.62 181 GLU A N 1
ATOM 1460 C CA . GLU A 1 181 ? -9.884 -4.671 0.956 1.00 97.62 181 GLU A CA 1
ATOM 1461 C C . GLU A 1 181 ? -8.922 -3.634 1.559 1.00 97.62 181 GLU A C 1
ATOM 1463 O O . GLU A 1 181 ? -8.380 -3.850 2.639 1.00 97.62 181 GLU A O 1
ATOM 1468 N N . ALA A 1 182 ? -8.736 -2.488 0.893 1.00 98.00 182 ALA A N 1
ATOM 1469 C CA . ALA A 1 182 ? -7.820 -1.456 1.365 1.00 98.00 182 ALA A CA 1
ATOM 1470 C C . ALA A 1 182 ? -8.369 -0.767 2.613 1.00 98.00 182 ALA A C 1
ATOM 1472 O O . ALA A 1 182 ? -7.643 -0.553 3.580 1.00 98.00 182 ALA A O 1
ATOM 1473 N N . CYS A 1 183 ? -9.667 -0.460 2.598 1.00 98.50 183 CYS A N 1
ATOM 1474 C CA . CYS A 1 183 ? -10.358 0.113 3.742 1.00 98.50 183 CYS A CA 1
ATOM 1475 C C . CYS A 1 183 ? -10.370 -0.849 4.931 1.00 98.50 183 CYS A C 1
ATOM 1477 O O . CYS A 1 183 ? -10.074 -0.437 6.047 1.00 98.50 183 CYS A O 1
ATOM 1479 N N . PHE A 1 184 ? -10.619 -2.140 4.695 1.00 98.31 184 PHE A N 1
ATOM 1480 C CA . PHE A 1 184 ? -10.550 -3.151 5.749 1.00 98.31 184 PHE A CA 1
ATOM 1481 C C . PHE A 1 184 ? -9.152 -3.238 6.373 1.00 98.31 184 PHE A C 1
ATOM 1483 O O . PHE A 1 184 ? -9.018 -3.173 7.591 1.00 98.31 184 PHE A O 1
ATOM 1490 N N . ALA A 1 185 ? -8.103 -3.319 5.551 1.00 98.19 185 ALA A N 1
ATOM 1491 C CA . ALA A 1 185 ? -6.729 -3.389 6.042 1.00 98.19 185 ALA A CA 1
ATOM 1492 C C . ALA A 1 185 ? -6.308 -2.118 6.805 1.00 98.19 185 ALA A C 1
ATOM 1494 O O . ALA A 1 185 ? -5.610 -2.209 7.814 1.00 98.19 185 ALA A O 1
ATOM 1495 N N . ALA A 1 186 ? -6.755 -0.937 6.361 1.00 97.94 186 ALA A N 1
ATOM 1496 C CA . ALA A 1 186 ? -6.531 0.315 7.081 1.00 97.94 186 ALA A CA 1
ATOM 1497 C C . ALA A 1 186 ? -7.232 0.323 8.452 1.00 97.94 186 ALA A C 1
ATOM 1499 O O . ALA A 1 186 ? -6.628 0.748 9.436 1.00 97.94 186 ALA A O 1
ATOM 1500 N N . ALA A 1 187 ? -8.466 -0.182 8.528 1.00 97.56 187 ALA A N 1
ATOM 1501 C CA . ALA A 1 187 ? -9.206 -0.312 9.781 1.00 97.56 187 ALA A CA 1
ATOM 1502 C C . ALA A 1 187 ? -8.533 -1.299 10.750 1.00 97.56 187 ALA A C 1
ATOM 1504 O O . ALA A 1 187 ? -8.281 -0.945 11.897 1.00 97.56 187 ALA A O 1
ATOM 1505 N N . GLU A 1 188 ? -8.158 -2.498 10.291 1.00 97.19 188 GLU A N 1
ATOM 1506 C CA . GLU A 1 188 ? -7.475 -3.497 11.132 1.00 97.19 188 GLU A CA 1
ATOM 1507 C C . GLU A 1 188 ? -6.123 -2.974 11.644 1.00 97.19 188 GLU A C 1
ATOM 1509 O O . GLU A 1 188 ? -5.768 -3.201 12.802 1.00 97.19 188 GLU A O 1
ATOM 1514 N N . PHE A 1 189 ? -5.387 -2.211 10.826 1.00 96.44 189 PHE A N 1
ATOM 1515 C CA . PHE A 1 189 ? -4.160 -1.562 11.283 1.00 96.44 189 PHE A CA 1
ATOM 1516 C C . PHE A 1 189 ? -4.425 -0.597 12.444 1.00 96.44 189 PHE A C 1
ATOM 1518 O O . PHE A 1 189 ? -3.727 -0.678 13.456 1.00 96.44 189 PHE A O 1
ATOM 1525 N N . LEU A 1 190 ? -5.421 0.286 12.327 1.00 95.69 190 LEU A N 1
ATOM 1526 C CA . LEU A 1 190 ? -5.773 1.239 13.386 1.00 95.69 190 LEU A CA 1
ATOM 1527 C C . LEU A 1 190 ? -6.297 0.542 14.645 1.00 95.69 190 LEU A C 1
ATOM 1529 O O . LEU A 1 190 ? -5.902 0.901 15.754 1.00 95.69 190 LEU A O 1
ATOM 1533 N N . ASN A 1 191 ? -7.111 -0.498 14.469 1.00 94.50 191 ASN A N 1
ATOM 1534 C CA . ASN A 1 191 ? -7.650 -1.306 15.557 1.00 94.50 191 ASN A CA 1
ATOM 1535 C C . ASN A 1 191 ? -6.560 -2.081 16.318 1.00 94.50 191 ASN A C 1
ATOM 1537 O O . ASN A 1 191 ? -6.699 -2.375 17.500 1.00 94.50 191 ASN A O 1
ATOM 1541 N N . SER A 1 192 ? -5.447 -2.406 15.654 1.00 93.25 192 SER A N 1
ATOM 1542 C CA . SER A 1 192 ? -4.313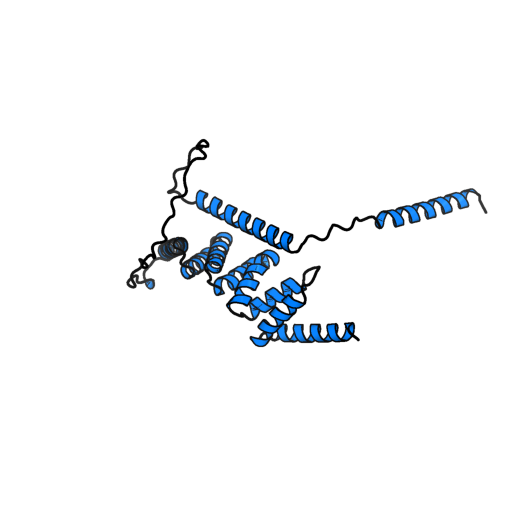 -3.098 16.282 1.00 93.25 192 SER A CA 1
ATOM 1543 C C . SER A 1 192 ? -3.385 -2.184 17.097 1.00 93.25 192 SER A C 1
ATOM 1545 O O . SER A 1 192 ? -2.472 -2.679 17.764 1.00 93.25 192 SER A O 1
ATOM 1547 N N . GLN A 1 193 ? -3.577 -0.861 17.043 1.00 92.06 193 GLN A N 1
ATOM 1548 C CA . GLN A 1 193 ? -2.718 0.080 17.760 1.00 92.06 193 GLN A CA 1
ATOM 1549 C C . GLN A 1 193 ? -2.979 0.046 19.267 1.00 92.06 193 GLN A C 1
ATOM 1551 O O . GLN A 1 193 ? -4.097 -0.164 19.725 1.00 92.06 193 GLN A O 1
ATOM 1556 N N . GLN A 1 194 ? -1.944 0.341 20.063 1.00 89.62 194 GLN A N 1
ATOM 1557 C CA . GLN A 1 194 ? -2.083 0.435 21.522 1.00 89.62 194 GLN A CA 1
ATOM 1558 C C . GLN A 1 194 ? -3.111 1.500 21.934 1.00 89.62 194 GLN A C 1
ATOM 1560 O O . GLN A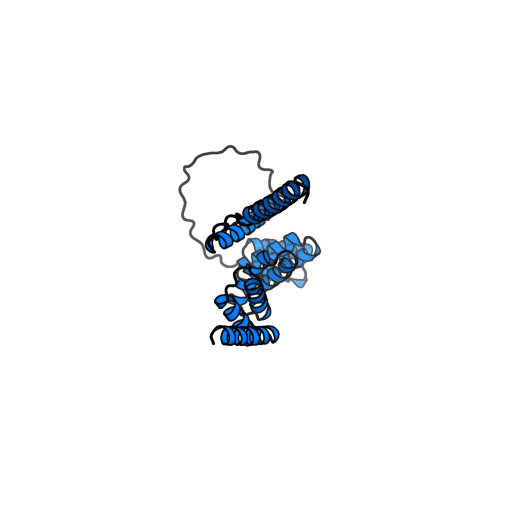 1 194 ? -3.818 1.337 22.928 1.00 89.62 194 GLN A O 1
ATOM 1565 N N . LYS A 1 195 ? -3.181 2.591 21.167 1.00 91.25 195 LYS A N 1
ATOM 1566 C CA . LYS A 1 195 ? -4.207 3.621 21.284 1.00 91.25 195 LYS A CA 1
ATOM 1567 C C . LYS A 1 195 ? -5.045 3.611 20.012 1.00 91.25 195 LYS A C 1
ATOM 1569 O O . LYS A 1 195 ? -4.674 4.236 19.023 1.00 91.25 195 LYS A O 1
ATOM 1574 N N . VAL A 1 196 ? -6.153 2.883 20.063 1.00 90.19 196 VAL A N 1
ATOM 1575 C CA . VAL A 1 196 ? -7.081 2.757 18.939 1.00 90.19 196 VAL A CA 1
ATOM 1576 C C . VAL A 1 196 ? -7.750 4.102 18.655 1.00 90.19 196 VAL A C 1
ATOM 1578 O O . VAL A 1 196 ? -8.289 4.749 19.556 1.00 90.19 196 VAL A O 1
ATOM 1581 N N . ASP A 1 197 ? -7.714 4.518 17.391 1.00 92.19 197 ASP A N 1
ATOM 1582 C CA . ASP A 1 197 ? -8.536 5.609 16.870 1.00 92.19 197 ASP A CA 1
ATOM 1583 C C . ASP A 1 197 ? -9.871 5.021 16.401 1.00 92.19 197 ASP A C 1
ATOM 1585 O O . ASP A 1 197 ? -10.013 4.596 15.252 1.00 92.19 197 ASP A O 1
ATOM 1589 N N . TYR A 1 198 ? -10.829 4.922 17.325 1.00 90.69 198 TYR A N 1
ATOM 1590 C CA . TYR A 1 198 ? -12.120 4.284 17.061 1.00 90.69 198 TYR A CA 1
ATOM 1591 C C . TYR A 1 198 ? -12.919 4.995 15.965 1.00 90.69 198 TYR A C 1
ATOM 1593 O O . TYR A 1 198 ? -13.551 4.328 15.153 1.00 90.69 198 TYR A O 1
ATOM 1601 N N . GLU A 1 199 ? -12.853 6.328 15.884 1.00 92.38 199 GLU A N 1
ATOM 1602 C CA . GLU A 1 199 ? -13.586 7.095 14.869 1.00 92.38 199 GLU A CA 1
ATOM 1603 C C . GLU A 1 199 ? -13.059 6.780 13.463 1.00 92.38 199 GLU A C 1
ATOM 1605 O O . GLU A 1 199 ? -13.830 6.479 12.544 1.00 92.38 199 GLU A O 1
ATOM 1610 N N . ALA A 1 200 ? -11.735 6.804 13.287 1.00 93.44 200 ALA A N 1
ATOM 1611 C CA . ALA A 1 200 ? -11.122 6.461 12.009 1.00 93.44 200 ALA A CA 1
ATOM 1612 C C . ALA A 1 200 ? -11.304 4.972 11.660 1.00 93.44 200 ALA A C 1
ATOM 1614 O O . ALA A 1 200 ? -11.556 4.640 10.497 1.00 93.44 200 ALA A O 1
ATOM 1615 N N . THR A 1 201 ? -11.223 4.087 12.657 1.00 95.50 201 THR A N 1
ATOM 1616 C CA . THR A 1 201 ? -11.423 2.637 12.500 1.00 95.50 201 THR A CA 1
ATOM 1617 C C . THR A 1 201 ? -12.841 2.325 12.020 1.00 95.50 201 THR A C 1
ATOM 1619 O O . THR A 1 201 ? -13.004 1.714 10.958 1.00 95.50 201 THR A O 1
ATOM 1622 N N . GLU A 1 202 ? -13.864 2.828 12.721 1.00 95.50 202 GLU A N 1
ATOM 1623 C CA . GLU A 1 202 ? -15.275 2.640 12.365 1.00 95.50 202 GLU A CA 1
ATOM 1624 C C . GLU A 1 202 ? -15.555 3.182 10.959 1.00 95.50 202 GLU A C 1
ATOM 1626 O O . GLU A 1 202 ? -16.186 2.517 10.132 1.00 95.50 202 GLU A O 1
ATOM 1631 N N . LYS A 1 203 ? -15.031 4.373 10.640 1.00 96.38 203 LYS A N 1
ATOM 1632 C CA . LYS A 1 203 ? -15.175 4.979 9.312 1.00 96.38 203 LYS A CA 1
ATOM 1633 C C . LYS A 1 203 ? -14.668 4.049 8.209 1.00 96.38 203 LYS A C 1
ATOM 1635 O O . LYS A 1 203 ? -15.367 3.862 7.210 1.00 96.38 203 LYS A O 1
ATOM 1640 N N . TYR A 1 204 ? -13.472 3.480 8.354 1.00 97.94 204 TYR A N 1
ATOM 1641 C CA . TYR A 1 204 ? -12.900 2.613 7.323 1.00 97.94 204 TYR A CA 1
ATOM 1642 C C . TYR A 1 204 ? -13.604 1.259 7.232 1.00 97.94 204 TYR A C 1
ATOM 1644 O O . TYR A 1 204 ? -13.880 0.810 6.114 1.00 97.94 204 TYR A O 1
ATOM 1652 N N . TYR A 1 205 ? -13.973 0.637 8.357 1.00 97.62 205 TYR A N 1
ATOM 1653 C CA . TYR A 1 205 ? -14.796 -0.573 8.306 1.00 97.62 205 TYR A CA 1
ATOM 1654 C C . TYR A 1 205 ? -16.138 -0.306 7.626 1.00 97.62 205 TYR A C 1
ATOM 1656 O O . TYR A 1 205 ? -16.573 -1.114 6.807 1.00 97.62 205 TYR A O 1
ATOM 1664 N N . LYS A 1 206 ? -16.781 0.836 7.900 1.00 97.50 206 LYS A N 1
ATOM 1665 C CA . LYS A 1 206 ? -18.060 1.214 7.285 1.00 97.50 206 LYS A CA 1
ATOM 1666 C C . LYS A 1 206 ? -17.959 1.329 5.774 1.00 97.50 206 LYS A C 1
ATOM 1668 O O . LYS A 1 206 ? -18.798 0.762 5.080 1.00 97.50 206 LYS A O 1
ATOM 1673 N N . VAL A 1 207 ? -16.935 2.013 5.264 1.00 97.88 207 VAL A N 1
ATOM 1674 C CA . VAL A 1 207 ? -16.693 2.081 3.813 1.00 97.88 207 VAL A CA 1
ATOM 1675 C C . VAL A 1 207 ? -16.477 0.677 3.252 1.00 97.88 207 VAL A C 1
ATOM 1677 O O . VAL A 1 207 ? -17.145 0.294 2.301 1.00 97.88 207 VAL A O 1
ATOM 1680 N N . SER A 1 208 ? -15.616 -0.125 3.879 1.00 98.00 208 SER A N 1
ATOM 1681 C CA . SER A 1 208 ? -15.339 -1.491 3.428 1.00 98.00 208 SER A CA 1
ATOM 1682 C C . SER A 1 208 ? -16.595 -2.375 3.377 1.00 98.00 208 SER A C 1
ATOM 1684 O O . SER A 1 208 ? -16.820 -3.079 2.393 1.00 98.00 208 SER A O 1
ATOM 1686 N N . CYS A 1 209 ? -17.443 -2.294 4.404 1.00 97.94 209 CYS A N 1
ATOM 1687 C CA . CYS A 1 209 ? -18.707 -3.017 4.489 1.00 97.94 209 CYS A CA 1
ATOM 1688 C C . CYS A 1 209 ? -19.693 -2.594 3.389 1.00 97.94 209 CYS A C 1
ATOM 1690 O O . CYS A 1 209 ? -20.273 -3.448 2.719 1.00 97.94 209 CYS A O 1
ATOM 1692 N N . LEU A 1 210 ? -19.856 -1.284 3.163 1.00 97.88 210 LEU A N 1
ATOM 1693 C CA . LEU A 1 210 ? -20.732 -0.756 2.108 1.00 97.88 210 LEU A CA 1
ATOM 1694 C C . LEU A 1 210 ? -20.286 -1.187 0.704 1.00 97.88 210 LEU A C 1
ATOM 1696 O O . LEU A 1 210 ? -21.127 -1.363 -0.174 1.00 97.88 210 LEU A O 1
ATOM 1700 N N . GLU A 1 211 ? -18.986 -1.408 0.521 1.00 97.56 211 GLU A N 1
ATOM 1701 C CA . GLU A 1 211 ? -18.371 -1.888 -0.723 1.00 97.56 211 GLU A CA 1
ATOM 1702 C C . GLU A 1 211 ? -18.330 -3.430 -0.812 1.00 97.56 211 GLU A C 1
ATOM 1704 O O . GLU A 1 211 ? -17.685 -4.000 -1.693 1.00 97.56 211 GLU A O 1
ATOM 1709 N N . GLY A 1 212 ? -19.039 -4.126 0.085 1.00 96.06 212 GLY A N 1
ATOM 1710 C CA . GLY A 1 212 ? -19.293 -5.566 -0.002 1.00 96.06 212 GLY A CA 1
ATOM 1711 C C . GLY A 1 212 ? -18.306 -6.463 0.747 1.00 96.06 212 GLY A C 1
ATOM 1712 O O . GLY A 1 212 ? -18.326 -7.674 0.532 1.00 96.06 212 GLY A O 1
ATOM 1713 N N . ASN A 1 213 ? -17.456 -5.918 1.623 1.00 97.50 213 ASN A N 1
ATOM 1714 C CA . ASN A 1 213 ? -16.630 -6.732 2.516 1.00 97.50 213 ASN A CA 1
ATOM 1715 C C . ASN A 1 213 ? -17.456 -7.210 3.723 1.00 97.50 213 ASN A C 1
ATOM 1717 O O . ASN A 1 213 ? -17.718 -6.461 4.667 1.00 97.50 213 ASN A O 1
ATOM 1721 N N . ASP A 1 214 ? -17.855 -8.476 3.697 1.00 97.31 214 ASP A N 1
ATOM 1722 C CA . ASP A 1 214 ? -18.663 -9.125 4.729 1.00 97.31 214 ASP A CA 1
ATOM 1723 C C . ASP A 1 214 ? -17.956 -9.199 6.090 1.00 97.31 214 ASP A C 1
ATOM 1725 O O . ASP A 1 214 ? -18.596 -9.008 7.128 1.00 97.31 214 ASP A O 1
ATOM 1729 N N . ILE A 1 215 ? -16.636 -9.405 6.102 1.00 97.00 215 ILE A N 1
ATOM 1730 C CA . ILE A 1 215 ? -15.825 -9.409 7.328 1.00 97.00 215 ILE A CA 1
ATOM 1731 C C . ILE A 1 215 ? -15.849 -8.022 7.981 1.00 97.00 215 ILE A C 1
ATOM 1733 O O . ILE A 1 215 ? -16.034 -7.915 9.195 1.00 97.00 215 ILE A O 1
ATOM 1737 N N . ALA A 1 216 ? -15.735 -6.951 7.193 1.00 96.62 216 ALA A N 1
ATOM 1738 C CA . ALA A 1 216 ? -15.830 -5.586 7.707 1.00 96.62 216 ALA A CA 1
ATOM 1739 C C . ALA A 1 216 ? -17.209 -5.297 8.324 1.00 96.62 216 ALA A C 1
ATOM 1741 O O . ALA A 1 216 ? -17.293 -4.686 9.390 1.00 96.62 216 ALA A O 1
ATOM 1742 N N . CYS A 1 217 ? -18.292 -5.782 7.705 1.00 96.81 217 CYS A N 1
ATOM 1743 C CA . CYS A 1 217 ? -19.635 -5.655 8.273 1.00 96.81 217 CYS A CA 1
ATOM 1744 C C . CYS A 1 217 ? -19.766 -6.377 9.621 1.00 96.81 217 CYS A C 1
ATOM 1746 O O . CYS A 1 217 ? -20.382 -5.847 10.547 1.00 96.81 217 CYS A O 1
ATOM 1748 N N . GLN A 1 218 ? -19.171 -7.566 9.749 1.00 95.56 218 GLN A N 1
ATOM 1749 C CA . GLN A 1 218 ? -19.152 -8.298 11.016 1.00 95.56 218 GLN A CA 1
ATOM 1750 C C . GLN A 1 218 ? -18.386 -7.523 12.094 1.00 95.56 218 GLN A C 1
ATOM 1752 O O . GLN A 1 218 ? -18.894 -7.390 13.207 1.00 95.56 218 GLN A O 1
ATOM 1757 N N . ARG A 1 219 ? -17.212 -6.958 11.768 1.00 94.44 219 ARG A N 1
ATOM 1758 C CA . ARG A 1 219 ? -16.416 -6.139 12.704 1.00 94.44 219 ARG A CA 1
ATOM 1759 C C . ARG A 1 219 ? -17.202 -4.951 13.261 1.00 94.44 219 ARG A C 1
ATOM 1761 O O . ARG A 1 219 ? -17.248 -4.795 14.478 1.00 94.44 219 ARG A O 1
ATOM 1768 N N . LEU A 1 220 ? -17.903 -4.204 12.405 1.00 91.06 220 LEU A N 1
ATOM 1769 C CA . LEU A 1 220 ? -18.777 -3.100 12.837 1.00 91.06 220 LEU A CA 1
ATOM 1770 C C . LEU A 1 220 ? -19.901 -3.565 13.765 1.00 91.06 220 LEU A C 1
ATOM 1772 O O . LEU A 1 220 ? -20.249 -2.878 14.725 1.00 91.06 220 LEU A O 1
ATOM 1776 N N . GLY A 1 221 ? -20.491 -4.728 13.475 1.00 88.12 221 GLY A N 1
ATOM 1777 C CA . GLY A 1 221 ? -21.539 -5.307 14.312 1.00 88.12 221 GLY A CA 1
ATOM 1778 C C . GLY A 1 221 ? -21.053 -5.600 15.733 1.00 88.12 221 GLY A C 1
ATOM 1779 O O . GLY A 1 221 ? -21.762 -5.313 16.694 1.00 88.12 221 GLY A O 1
ATOM 1780 N N . PHE A 1 222 ? -19.826 -6.109 15.878 1.00 83.88 222 PHE A N 1
ATOM 1781 C CA . PHE A 1 222 ? -19.223 -6.342 17.191 1.00 83.88 222 PHE A CA 1
ATOM 1782 C C . PHE A 1 222 ? -18.898 -5.030 17.920 1.00 83.88 222 PHE A C 1
ATOM 1784 O O . PHE A 1 222 ? -19.343 -4.860 19.056 1.00 83.88 222 PHE A O 1
ATOM 1791 N N . GLU A 1 223 ? -18.225 -4.075 17.269 1.00 72.19 223 GLU A N 1
ATOM 1792 C CA . GLU A 1 223 ? -17.850 -2.789 17.890 1.00 72.19 223 GLU A CA 1
ATOM 1793 C C . GLU A 1 223 ? -19.065 -1.994 18.390 1.00 72.19 223 GLU A C 1
ATOM 1795 O O . GLU A 1 223 ? -19.068 -1.467 19.504 1.00 72.19 223 GLU A O 1
ATOM 1800 N N . THR A 1 224 ? -20.138 -1.938 17.596 1.00 69.19 224 THR A N 1
ATOM 1801 C CA . THR A 1 224 ? -21.363 -1.221 17.988 1.00 69.19 224 THR A CA 1
ATOM 1802 C C . THR A 1 224 ? -22.074 -1.872 19.177 1.00 69.19 224 THR A C 1
ATOM 1804 O O . THR A 1 224 ? -22.683 -1.168 19.984 1.00 69.19 224 THR A O 1
ATOM 1807 N N . SER A 1 225 ? -21.961 -3.194 19.333 1.00 67.62 225 SER A N 1
ATOM 1808 C CA . SER A 1 225 ? -22.542 -3.917 20.468 1.00 67.62 225 SER A CA 1
ATOM 1809 C C . SER A 1 225 ? -21.754 -3.730 21.772 1.00 67.62 225 SER A C 1
ATOM 1811 O O . SER A 1 225 ? -22.363 -3.582 22.831 1.00 67.62 225 SER A O 1
ATOM 1813 N N . GLU A 1 226 ? -20.420 -3.659 21.713 1.00 63.12 226 GLU A N 1
ATOM 1814 C CA . GLU A 1 226 ? -19.576 -3.443 22.898 1.00 63.12 226 GLU A CA 1
ATOM 1815 C C . GLU A 1 226 ? -19.660 -2.000 23.406 1.00 63.12 226 GLU A C 1
ATOM 1817 O O . GLU A 1 226 ? -19.810 -1.775 24.609 1.00 63.12 226 GLU A O 1
ATOM 1822 N N . ASN A 1 227 ? -19.677 -1.017 22.500 1.00 59.56 227 ASN A N 1
ATOM 1823 C CA . ASN A 1 227 ? -19.874 0.388 22.867 1.00 59.56 227 ASN A CA 1
ATOM 1824 C C . ASN A 1 227 ? -21.245 0.633 23.517 1.00 59.56 227 ASN A C 1
ATOM 1826 O O . ASN A 1 227 ? -21.362 1.448 24.431 1.00 59.56 227 ASN A O 1
ATOM 1830 N N . PHE A 1 228 ? -22.280 -0.099 23.095 1.00 51.09 228 PHE A N 1
ATOM 1831 C CA . PHE A 1 228 ? -23.600 -0.035 23.723 1.00 51.09 228 PHE A CA 1
ATOM 1832 C C . PHE A 1 228 ? -23.609 -0.604 25.154 1.00 51.09 228 PHE A C 1
ATOM 1834 O O . PHE A 1 228 ? -24.337 -0.098 26.009 1.00 51.09 228 PHE A O 1
ATOM 1841 N N . LEU A 1 229 ? -22.803 -1.634 25.431 1.00 49.84 229 LEU A N 1
ATOM 1842 C CA . LEU A 1 229 ? -22.681 -2.234 26.765 1.00 49.84 229 LEU A CA 1
ATOM 1843 C C . LEU A 1 229 ? -21.800 -1.412 27.713 1.00 49.84 229 LEU A C 1
ATOM 1845 O O . LEU A 1 229 ? -22.018 -1.456 28.915 1.00 49.84 229 LEU A O 1
ATOM 1849 N N . ALA A 1 230 ? -20.827 -0.659 27.197 1.00 53.09 230 ALA A N 1
ATOM 1850 C CA . ALA A 1 230 ? -19.988 0.223 28.012 1.00 53.09 230 ALA A CA 1
ATOM 1851 C C . ALA A 1 230 ? -20.676 1.552 28.389 1.00 53.09 230 ALA A C 1
ATOM 1853 O O . ALA A 1 230 ? -20.228 2.238 29.308 1.00 53.09 230 ALA A O 1
ATOM 1854 N N . ALA A 1 231 ? -21.738 1.933 27.673 1.00 50.31 231 ALA A N 1
ATOM 1855 C CA . ALA A 1 231 ? -22.468 3.185 27.876 1.00 50.31 231 ALA A CA 1
ATOM 1856 C C . ALA A 1 231 ? -23.723 3.060 28.768 1.00 50.31 231 ALA A C 1
ATOM 1858 O O . ALA A 1 231 ? -24.344 4.084 29.059 1.00 50.31 231 ALA A O 1
ATOM 1859 N N . ASN A 1 232 ? -24.091 1.845 29.194 1.00 43.22 232 ASN A N 1
ATOM 1860 C CA . ASN A 1 232 ? -25.238 1.547 30.067 1.00 43.22 232 ASN A CA 1
ATOM 1861 C C . ASN A 1 232 ? -24.790 0.848 31.354 1.00 43.22 232 ASN A C 1
ATOM 1863 O O . ASN A 1 232 ? -25.487 1.029 32.378 1.00 43.22 232 ASN A O 1
#

Sequence (232 aa):
MNTQLKFILAVITGLSFWLYSNQNSRKEVPSRSPASEDFELRERYDEETDYYDSYQFQRDPSQPKKADARPDDPNQKSKKMKRKKSKDPIGDDVEWSKLDPTSLIKLQIQNCKLGNAKECYHAGISQIGSDRKLGIWYISKSCNLKNYTACLEAAKLLNATDARISFPYYKSACENMNHPEACFAAAEFLNSQQKVDYEATEKYYKVSCLEGNDIACQRLGFETSENFLAAN

pLDDT: mean 77.05, std 22.46, range [38.69, 98.5]

Radius of gyration: 28.03 Å; Cα contacts (8 Å, |Δi|>4): 201; chains: 1; bounding box: 60×52×104 Å

Secondary structure (DSSP, 8-state):
--HHHHHHHHHHHHHHHHHHHHHT---------HHHHHHHHHHHHHHHHHHHHHHHHHS-TTS-----PPP--S-----------PPP---TT--GGGS-HHHHHHHHHHHHHTT-HHHHHHHHHHHHTT-HHHHHHHHHHHHHTT-HHHHHHHHHHHHTT-HHHHHHHHHHHHHHH--HHHHHHHHHHHHTSSS--HHHHHHHHHHHHHTT-HHHHHHHHHHHHHHHHH--

Foldseek 3Di:
DDPVVVVVVVVVVVVVVVVVVVVPPPPDPPDDDPVVVVVVLVVVVVVLVVVVVVVVVVPPPPDDDDDDDDDDDPDDDDDPDPDDPDDDPDDPPDPLVPDDPVVLLVVLVVVVVVLDLVSLQVNLVSCCVPPVSSSLVSLVSSVVSVPLVSLQVSLVSCVVPPLSNSLVSLVSNCVNPLALVSLQSNLVVQVPDPDHPVVSNLVSLVSSVVVPDPVSVVVNVVVVVVVVVVVD

Solvent-accessible surface area (backbone atoms only — not comparable to full-atom values): 13138 Å² total; per-residue (Å²): 134,63,73,70,59,57,54,55,54,53,53,54,58,51,53,53,53,54,56,57,63,64,67,76,68,71,72,80,73,77,82,74,56,73,74,57,55,60,45,52,55,48,51,54,50,50,53,51,50,51,51,50,57,55,52,54,64,74,71,43,91,83,61,78,82,78,70,90,74,77,94,77,78,97,81,77,84,84,75,85,78,78,84,71,84,74,75,82,89,72,74,95,76,70,68,70,91,75,55,54,74,67,60,46,46,53,50,24,48,52,41,25,75,73,63,37,24,69,30,15,34,52,34,6,63,70,24,41,84,82,39,48,68,62,7,44,52,27,15,42,51,6,22,77,56,69,32,42,70,30,14,40,53,31,14,62,69,33,40,83,76,38,56,78,74,12,36,65,26,14,41,49,14,15,80,75,64,55,37,27,68,26,15,33,53,34,15,54,54,34,62,68,38,98,74,55,49,61,70,64,21,52,53,24,20,52,51,6,25,76,60,66,31,64,68,28,43,51,52,52,55,52,54,57,53,52,55,56,62,76,75,110

Mean predicted aligned error: 15.07 Å

Nearest PDB structures (foldseek):
  4abn-assembly1_A  TM=5.354E-01  e=1.420E-01  Mus musculus
  4abn-assembly2_B  TM=5.324E-01  e=2.284E-01  Mus musculus
  8bpo-assembly1_t2  TM=5.391E-01  e=3.674E-01  Homo sapiens
  9dze-assembly1_S  TM=3.214E-01  e=2.100E+00  synthetic construct
  8f5p-assembly1_B  TM=3.494E-01  e=2.735E+00  Leishmania tarentolae

=== Feature glossary ===
Legend for the data blocks above and below:

— What the protein is —

Sequence gives the chain of amino acids in standard one-letter code (A=alanine, C=cysteine, …, Y=tyrosine), read N→C. It is the only feature that is directly encoded by the gene; all structural features are derived from the folded form of this sequence.

The annotation block draws on four external resources. InterPro: which protein families and domains the sequence belongs to. GO: standardized terms for what the protein does, what process it participates in, and where in the cell it acts. CATH: which structural fold it has in the CATH hierarchy. Organism: the species of origin.

— Where its atoms are —

Atomic coordinates in PDBx/mmCIF format — the same representation the Protein Data Bank distributes. Each line of the _atom_site loop places one backbone atom in Cartesian space (units: ångströms, origin: arbitrary).

Six rendered views show the 3D structure from the faces of a cube — i.e. along ±x, ±y, ±z. Rendering representation is drawn randomly per protein from cartoon (secondary-structure ribbons), sticks (backbone bonds), or molecular surface; coloring is either N→C rainbow (blue at the N-terminus through red at the C-terminus) or one color per chain.

— Local backbone conformation —

DSSP 8-state secondary structure assigns each residue one of H (α-helix), G (3₁₀-helix), I (π-helix), E (extended β-strand), B (isolated β-bridge), T (hydrogen-bonded turn), S (bend), or '-' (coil). The assignment is computed from backbone hydrogen-bond geometry via the Kabsch–Sander algorithm.

P-SEA three-state annotation labels each residue as helix, strand, or coil based purely on the geometry of the Cα trace. It serves as a fallback when the full backbone (and thus DSSP) is unavailable.

φ (phi) and ψ (psi) are the two rotatable backbone dihedrals per residue: φ is the C(i-1)–N–Cα–C torsion, ψ is the N–Cα–C–N(i+1) torsion, both in degrees on (−180°, 180°]. α-helical residues cluster near (−60°, −45°); β-strand residues near (−120°, +130°). A Ramachandran plot is simply a scatter of (φ, ψ) for every residue.

— Global shape and packing —

Radius of gyration (Rg) is the root-mean-square distance of Cα atoms from their centroid — a single number for overall size and compactness. A globular domain of N residues has Rg ≈ 2.2·N^0.38 Å; an extended or disordered chain has a much larger Rg. The Cα contact count is the number of residue pairs whose Cα atoms are within 8 Å and are more than four positions apart in sequence — a standard proxy for tertiary packing density. The bounding box is the smallest axis-aligned box enclosing all Cα atoms.

Accessible surface area quantifies burial. A residue with SASA near zero is packed into the hydrophobic core; one with SASA >100 Å² sits on the surface. Computed here via the Shrake–Rupley numerical algorithm with a 1.4 Å probe.

The contact map is a binary N×N matrix image: pixel (i, j) is dark where Cα_i and Cα_j are within 8 Å and |i−j|>4. Because the |i−j|>4 filter removes local helical contacts, off-diagonal stripes parallel to the main diagonal indicate parallel β-sheets; stripes perpendicular to it indicate antiparallel β-sheets. The Ramachandran plot scatters every residue's (φ, ψ) pair against the sterically allowed regions. The PAE heatmap renders the predicted-aligned-error matrix.

— Structural neighborhood —

A 3Di character summarizes, for each residue, the relative orientation of the Cα frame of its nearest spatial neighbor. Because it encodes fold topology rather than chemistry, 3Di alignments detect remote structural similarity that sequence alignment misses.

Structural nearest neighbors (via Foldseek easy-search vs the PDB). Reported per hit: target PDB id, E-value, and alignment TM-score. A TM-score above ~0.5 is the conventional threshold for 'same fold'.

— Confidence and disorder —

For AlphaFold models, the B-factor field carries pLDDT — the model's own estimate of local accuracy on a 0–100 scale. Regions with pLDDT<50 should be treated as essentially unmodeled; they often correspond to intrinsically disordered segments.

B-factor (Debye–Waller factor) reflects atomic displacement in the crystal lattice. It is an experimental observable (units Å²), not a prediction; low values mean the atom is pinned down, high values mean it moves or is heterogeneous across the crystal.

Predicted Aligned Error (PAE) is an AlphaFold confidence matrix: entry (i, j) is the expected error in the position of residue j, in ångströms, when the prediction is superimposed on the true structure at residue i. Low 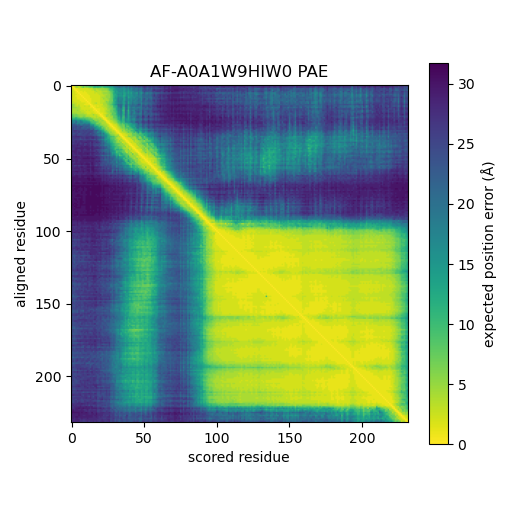PAE within a block of residues means that block is internally rigid and well-predicted; high PAE between two blocks means their relative placement is uncertain even if each block individually is confident.